Protein AF-0000000075112011 (afdb_homodimer)

Organism: Aphanomyces astaci (NCBI:txid112090)

Nearest PDB structures (foldseek):
  2j3w-assembly1_C  TM=5.549E-01  e=2.374E-08  Mus musculus
  7b70-assembly1_E  TM=5.307E-01  e=2.449E-07  Drosophila melanogaster
  1h3q-assembly1_A  TM=5.388E-01  e=2.016E-07  Mus musculus
  7kmt-assembly1_K  TM=5.344E-01  e=1.827E-06  Saccharomyces cerevisiae
  7b70-assembly1_C  TM=4.441E-01  e=2.683E-02  Drosophila melanogaster

Structure (mmCIF, N/CA/C/O backbone):
data_AF-0000000075112011-model_v1
#
loop_
_entity.id
_entity.type
_entity.pdbx_description
1 polymer 'Trafficking protein particle complex subunit 2'
#
loop_
_atom_site.group_PDB
_atom_site.id
_atom_site.type_symbol
_atom_site.label_atom_id
_atom_site.label_alt_id
_atom_site.label_comp_id
_atom_site.label_asym_id
_atom_site.label_entity_id
_atom_site.label_seq_id
_atom_site.pdbx_PDB_ins_code
_atom_site.Cartn_x
_atom_site.Cartn_y
_atom_site.Cartn_z
_atom_site.occupancy
_atom_site.B_iso_or_equiv
_atom_site.auth_seq_id
_atom_site.auth_comp_id
_atom_site.auth_asym_id
_atom_site.auth_atom_id
_atom_site.pdbx_PDB_model_num
ATOM 1 N N . MET A 1 1 ? 8.609 -8.789 3.379 1 60.91 1 MET A N 1
ATOM 2 C CA . MET A 1 1 ? 7.184 -9.078 3.473 1 60.91 1 MET A CA 1
ATOM 3 C C . MET A 1 1 ? 6.664 -9.688 2.172 1 60.91 1 MET A C 1
ATOM 5 O O . MET A 1 1 ? 7.004 -9.219 1.085 1 60.91 1 MET A O 1
ATOM 9 N N . SER A 1 2 ? 6.27 -11.031 2.291 1 85.06 2 SER A N 1
ATOM 10 C CA . SER A 1 2 ? 5.785 -11.641 1.057 1 85.06 2 SER A CA 1
ATOM 11 C C . SER A 1 2 ? 4.449 -12.344 1.274 1 85.06 2 SER A C 1
ATOM 13 O O . SER A 1 2 ? 4.25 -13.016 2.291 1 85.06 2 SER A O 1
ATOM 15 N N . LEU A 1 3 ? 3.473 -11.977 0.525 1 92.12 3 LEU A N 1
ATOM 16 C CA . LEU A 1 3 ? 2.146 -12.586 0.515 1 92.12 3 LEU A CA 1
ATOM 17 C C . LEU A 1 3 ? 1.905 -13.344 -0.786 1 92.12 3 LEU A C 1
ATOM 19 O O . LEU A 1 3 ? 2.105 -12.797 -1.874 1 92.12 3 LEU A O 1
ATOM 23 N N . PHE A 1 4 ? 1.617 -14.609 -0.538 1 96.31 4 PHE A N 1
ATOM 24 C CA . PHE A 1 4 ? 1.322 -15.461 -1.685 1 96.31 4 PHE A CA 1
ATOM 25 C C . PHE A 1 4 ? -0.16 -15.812 -1.729 1 96.31 4 PHE A C 1
ATOM 27 O O . PHE A 1 4 ? -0.764 -16.109 -0.694 1 96.31 4 PHE A O 1
ATOM 34 N N . MET A 1 5 ? -0.729 -15.758 -3.018 1 96.81 5 MET A N 1
ATOM 35 C CA . MET A 1 5 ? -2.148 -16.078 -3.139 1 96.81 5 MET A CA 1
ATOM 36 C C . MET A 1 5 ? -2.412 -16.906 -4.395 1 96.81 5 MET A C 1
ATOM 38 O O . MET A 1 5 ? -1.785 -16.688 -5.43 1 96.81 5 MET A O 1
ATOM 42 N N . ILE A 1 6 ? -3.295 -17.859 -4.25 1 97.25 6 ILE A N 1
ATOM 43 C CA . ILE A 1 6 ? -3.881 -18.547 -5.391 1 97.25 6 ILE A CA 1
ATOM 44 C C . ILE A 1 6 ? -5.309 -18.062 -5.613 1 97.25 6 ILE A C 1
ATOM 46 O O . ILE A 1 6 ? -6.141 -18.109 -4.699 1 97.25 6 ILE A O 1
ATOM 50 N N . VAL A 1 7 ? -5.531 -17.625 -6.82 1 96.31 7 VAL A N 1
ATOM 51 C CA . VAL A 1 7 ? -6.828 -17.031 -7.105 1 96.31 7 VAL A CA 1
ATOM 52 C C . VAL A 1 7 ? -7.547 -17.828 -8.188 1 96.31 7 VAL A C 1
ATOM 54 O O . VAL A 1 7 ? -6.957 -18.156 -9.219 1 96.31 7 VAL A O 1
ATOM 57 N N . GLY A 1 8 ? -8.766 -18.109 -7.902 1 94.31 8 GLY A N 1
ATOM 58 C CA . GLY A 1 8 ? -9.602 -18.797 -8.867 1 94.31 8 GLY A CA 1
ATOM 59 C C . GLY A 1 8 ? -10.391 -17.859 -9.758 1 94.31 8 GLY A C 1
ATOM 60 O O . GLY A 1 8 ? -9.984 -16.734 -9.992 1 94.31 8 GLY A O 1
ATOM 61 N N . SER A 1 9 ? -11.477 -18.406 -10.406 1 89.44 9 SER A N 1
ATOM 62 C CA . SER A 1 9 ? -12.289 -17.641 -11.336 1 89.44 9 SER A CA 1
ATOM 63 C C . SER A 1 9 ? -13.102 -16.578 -10.609 1 89.44 9 SER A C 1
ATOM 65 O O . SER A 1 9 ? -13.359 -15.5 -11.156 1 89.44 9 SER A O 1
ATOM 67 N N . LYS A 1 10 ? -13.383 -16.781 -9.359 1 85.56 10 LYS A N 1
ATOM 68 C CA . LYS A 1 10 ? -14.312 -15.883 -8.703 1 85.56 10 LYS A CA 1
ATOM 69 C C . LYS A 1 10 ? -13.734 -15.344 -7.398 1 85.56 10 LYS A C 1
ATOM 71 O O . LYS A 1 10 ? -14.047 -14.227 -6.984 1 85.56 10 LYS A O 1
ATOM 76 N N . GLU A 1 11 ? -12.984 -16.156 -6.77 1 89.38 11 GLU A N 1
ATOM 77 C CA . GLU A 1 11 ? -12.523 -15.781 -5.434 1 89.38 11 GLU A CA 1
ATOM 78 C C . GLU A 1 11 ? -11.133 -16.344 -5.152 1 89.38 11 GLU A C 1
ATOM 80 O O . GLU A 1 11 ? -10.672 -17.25 -5.855 1 89.38 11 GLU A O 1
ATOM 85 N N . PRO A 1 12 ? -10.453 -15.742 -4.121 1 93.5 12 PRO A N 1
ATOM 86 C CA . PRO A 1 12 ? -9.195 -16.344 -3.693 1 93.5 12 PRO A CA 1
ATOM 87 C C . PRO A 1 12 ? -9.383 -17.75 -3.131 1 93.5 12 PRO A C 1
ATOM 89 O O . PRO A 1 12 ? -10.328 -18 -2.377 1 93.5 12 PRO A O 1
ATOM 92 N N . LEU A 1 13 ? -8.5 -18.625 -3.426 1 96.31 13 LEU A N 1
ATOM 93 C CA . LEU A 1 13 ? -8.609 -20.031 -3.016 1 96.31 13 LEU A CA 1
ATOM 94 C C . LEU A 1 13 ? -7.656 -20.328 -1.863 1 96.31 13 LEU A C 1
ATOM 96 O O . LEU A 1 13 ? -7.891 -21.266 -1.09 1 96.31 13 LEU A O 1
ATOM 100 N N . TYR A 1 14 ? -6.605 -19.656 -1.851 1 96.56 14 TYR A N 1
ATOM 101 C CA . TYR A 1 14 ? -5.539 -19.922 -0.892 1 96.56 14 TYR A CA 1
ATOM 102 C C . TYR A 1 14 ? -4.688 -18.688 -0.661 1 96.56 14 TYR A C 1
ATOM 104 O O . TYR A 1 14 ? -4.395 -17.938 -1.6 1 96.56 14 TYR A O 1
ATOM 112 N N . SER A 1 15 ? -4.363 -18.391 0.586 1 94.81 15 SER A N 1
ATOM 113 C CA . SER A 1 15 ? -3.475 -17.281 0.943 1 94.81 15 SER A CA 1
ATOM 114 C C . SER A 1 15 ? -2.445 -17.719 1.982 1 94.81 15 SER A C 1
ATOM 116 O O . SER A 1 15 ? -2.768 -18.469 2.904 1 94.81 15 SER A O 1
ATOM 118 N N . LEU A 1 16 ? -1.21 -17.219 1.759 1 93.31 16 LEU A N 1
ATOM 119 C CA . LEU A 1 16 ? -0.12 -17.562 2.668 1 93.31 16 LEU A CA 1
ATOM 120 C C . LEU A 1 16 ? 0.742 -16.344 2.959 1 93.31 16 LEU A C 1
ATOM 122 O O . LEU A 1 16 ? 1.226 -15.68 2.035 1 93.31 16 LEU A O 1
ATOM 126 N N . ASP A 1 17 ? 0.921 -16.031 4.227 1 90 17 ASP A N 1
ATOM 127 C CA . ASP A 1 17 ? 1.907 -15.031 4.641 1 90 17 ASP A CA 1
ATOM 128 C C . ASP A 1 17 ? 3.303 -15.648 4.723 1 90 17 ASP A C 1
ATOM 130 O O . ASP A 1 17 ? 3.584 -16.438 5.621 1 90 17 ASP A O 1
ATOM 134 N N . VAL A 1 18 ? 4.176 -15.344 3.855 1 83.94 18 VAL A N 1
ATOM 135 C CA . VAL A 1 18 ? 5.496 -15.945 3.74 1 83.94 18 VAL A CA 1
ATOM 136 C C . VAL A 1 18 ? 6.406 -15.414 4.848 1 83.94 18 VAL A C 1
ATOM 138 O O . VAL A 1 18 ? 7.117 -16.188 5.496 1 83.94 18 VAL A O 1
ATOM 141 N N . LYS A 1 19 ? 6.465 -14.148 4.992 1 75.75 19 LYS A N 1
ATOM 142 C CA . LYS A 1 19 ? 7.238 -13.555 6.078 1 75.75 19 LYS A CA 1
ATOM 143 C C . LYS A 1 19 ? 6.336 -12.828 7.066 1 75.75 19 LYS A C 1
ATOM 145 O O . LYS A 1 19 ? 5.297 -12.289 6.68 1 75.75 19 LYS A O 1
ATOM 150 N N . PRO A 1 20 ? 6.734 -13.07 8.32 1 66.25 20 PRO A N 1
ATOM 151 C CA . PRO A 1 20 ? 5.902 -12.398 9.32 1 66.25 20 PRO A CA 1
ATOM 152 C C . PRO A 1 20 ? 5.68 -10.922 9.016 1 66.25 20 PRO A C 1
ATOM 154 O O . PRO A 1 20 ? 6.621 -10.219 8.641 1 66.25 20 PRO A O 1
ATOM 157 N N . ARG A 1 21 ? 4.508 -10.664 8.719 1 60.41 21 ARG A N 1
ATOM 158 C CA . ARG A 1 21 ? 4.129 -9.289 8.422 1 60.41 21 ARG A CA 1
ATOM 159 C C . ARG A 1 21 ? 3.656 -8.57 9.688 1 60.41 21 ARG A C 1
ATOM 161 O O . ARG A 1 21 ? 3.203 -9.211 10.633 1 60.41 21 ARG A O 1
ATOM 168 N N . LYS A 1 22 ? 4.141 -7.332 9.625 1 63.5 22 LYS A N 1
ATOM 169 C CA . LYS A 1 22 ? 3.469 -6.547 10.656 1 63.5 22 LYS A CA 1
ATOM 170 C C . LYS A 1 22 ? 1.969 -6.461 10.391 1 63.5 22 LYS A C 1
ATOM 172 O O . LYS A 1 22 ? 1.545 -6.348 9.234 1 63.5 22 LYS A O 1
ATOM 177 N N . GLU A 1 23 ? 1.135 -6.852 11.305 1 63.72 23 GLU A N 1
ATOM 178 C CA . GLU A 1 23 ? -0.321 -6.828 11.195 1 63.72 23 GLU A CA 1
ATOM 179 C C . GLU A 1 23 ? -0.801 -5.566 10.484 1 63.72 23 GLU A C 1
ATOM 181 O O . GLU A 1 23 ? -1.78 -5.605 9.734 1 63.72 23 GLU A O 1
ATOM 186 N N . GLU A 1 24 ? -0.028 -4.551 10.625 1 64.12 24 GLU A N 1
ATOM 187 C CA . GLU A 1 24 ? -0.457 -3.252 10.109 1 64.12 24 GLU A CA 1
ATOM 188 C C . GLU A 1 24 ? -0.37 -3.205 8.586 1 64.12 24 GLU A C 1
ATOM 190 O O . GLU A 1 24 ? -1.139 -2.492 7.938 1 64.12 24 GLU A O 1
ATOM 195 N N . THR A 1 25 ? 0.416 -4.07 8.023 1 72 25 THR A N 1
ATOM 196 C CA . THR A 1 25 ? 0.64 -3.982 6.586 1 72 25 THR A CA 1
ATOM 197 C C . THR A 1 25 ? -0.133 -5.074 5.852 1 72 25 THR A C 1
ATOM 199 O O . THR A 1 25 ? -0.209 -5.066 4.621 1 72 25 THR A O 1
ATOM 202 N N . ALA A 1 26 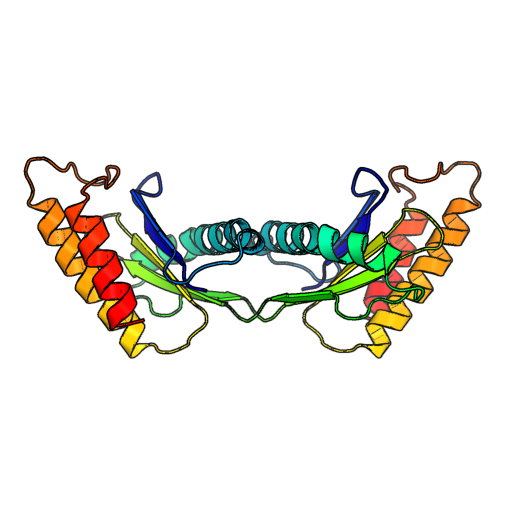? -0.796 -5.887 6.641 1 73.94 26 ALA A N 1
ATOM 203 C CA . ALA A 1 26 ? -1.438 -7.043 6.016 1 73.94 26 ALA A CA 1
ATOM 204 C C . ALA A 1 26 ? -2.533 -6.605 5.047 1 73.94 26 ALA A C 1
ATOM 206 O O . ALA A 1 26 ? -2.656 -7.152 3.951 1 73.94 26 ALA A O 1
ATOM 207 N N . HIS A 1 27 ? -3.254 -5.684 5.523 1 75.19 27 HIS A N 1
ATOM 208 C CA . HIS A 1 27 ? -4.367 -5.219 4.707 1 75.19 27 HIS A CA 1
ATOM 209 C C . HIS A 1 27 ? -3.873 -4.516 3.447 1 75.19 27 HIS A C 1
ATOM 211 O O . HIS A 1 27 ? -4.461 -4.664 2.375 1 75.19 27 HIS A O 1
ATOM 217 N N . VAL A 1 28 ? -2.762 -3.863 3.598 1 77.31 28 VAL A N 1
ATOM 218 C CA . VAL A 1 28 ? -2.182 -3.15 2.463 1 77.31 28 VAL A CA 1
ATOM 219 C C . VAL A 1 28 ? -1.665 -4.152 1.433 1 77.31 28 VAL A C 1
ATOM 221 O O . VAL A 1 28 ? -1.917 -4.004 0.234 1 77.31 28 VAL A O 1
ATOM 224 N N . ASP A 1 29 ? -1.098 -5.148 1.992 1 83.56 29 ASP A N 1
ATOM 225 C CA . ASP A 1 29 ? -0.535 -6.168 1.114 1 83.56 29 ASP A CA 1
ATOM 226 C C . ASP A 1 29 ? -1.628 -6.855 0.3 1 83.56 29 ASP A C 1
ATOM 228 O O . ASP A 1 29 ? -1.478 -7.059 -0.906 1 83.56 29 ASP A O 1
ATOM 232 N N . GLU A 1 30 ? -2.672 -7.16 1.029 1 83 30 GLU A N 1
ATOM 233 C CA . GLU A 1 30 ? -3.801 -7.805 0.363 1 83 30 GLU A CA 1
ATOM 234 C C . GLU A 1 30 ? -4.391 -6.906 -0.719 1 83 30 GLU A C 1
ATOM 236 O O . GLU A 1 30 ? -4.688 -7.367 -1.823 1 83 30 GLU A O 1
ATOM 241 N N . PHE A 1 31 ? -4.457 -5.727 -0.364 1 83.44 31 PHE A N 1
ATOM 242 C CA . PHE A 1 31 ? -4.992 -4.762 -1.315 1 83.44 31 PHE A CA 1
ATOM 243 C C . PHE A 1 31 ? -4.109 -4.672 -2.555 1 83.44 31 PHE A C 1
ATOM 245 O O . PHE A 1 31 ? -4.609 -4.668 -3.682 1 83.44 31 PHE A O 1
ATOM 252 N N . VAL A 1 32 ? -2.893 -4.621 -2.379 1 84.81 32 VAL A N 1
ATOM 253 C CA . VAL A 1 32 ? -1.922 -4.523 -3.463 1 84.81 32 VAL A CA 1
ATOM 254 C C . VAL A 1 32 ? -2.053 -5.73 -4.387 1 84.81 32 VAL A C 1
ATOM 256 O O . VAL A 1 32 ? -2.111 -5.582 -5.609 1 84.81 32 VAL A O 1
ATOM 259 N N . LEU A 1 33 ? -2.189 -6.836 -3.816 1 89.44 33 LEU A N 1
ATOM 260 C CA . LEU A 1 33 ? -2.311 -8.062 -4.602 1 89.44 33 LEU A CA 1
ATOM 261 C C . LEU A 1 33 ? -3.602 -8.062 -5.414 1 89.44 33 LEU A C 1
ATOM 263 O O . LEU A 1 33 ? -3.598 -8.406 -6.598 1 89.44 33 LEU A O 1
ATOM 267 N N . HIS A 1 34 ? -4.621 -7.652 -4.785 1 86.19 34 HIS A N 1
ATOM 268 C CA . HIS A 1 34 ? -5.914 -7.637 -5.457 1 86.19 34 HIS A CA 1
ATOM 269 C C . HIS A 1 34 ? -5.926 -6.637 -6.605 1 86.19 34 HIS A C 1
ATOM 271 O O . HIS A 1 34 ? -6.535 -6.887 -7.648 1 86.19 34 HIS A O 1
ATOM 277 N N . SER A 1 35 ? -5.289 -5.582 -6.398 1 86.06 35 SER A N 1
ATOM 278 C CA . SER A 1 35 ? -5.254 -4.543 -7.422 1 86.06 35 SER A CA 1
ATOM 279 C C . SER A 1 35 ? -4.516 -5.023 -8.672 1 86.06 35 SER A C 1
ATOM 281 O O . SER A 1 35 ? -4.785 -4.551 -9.773 1 86.06 35 SER A O 1
ATOM 283 N N . SER A 1 36 ? -3.592 -5.98 -8.477 1 91.12 36 SER A N 1
ATOM 284 C CA . SER A 1 36 ? -2.787 -6.469 -9.586 1 91.12 36 SER A CA 1
ATOM 285 C C . SER A 1 36 ? -3.48 -7.621 -10.305 1 91.12 36 SER A C 1
ATOM 287 O O . SER A 1 36 ? -3.027 -8.062 -11.367 1 91.12 36 SER A O 1
ATOM 289 N N . LEU A 1 37 ? -4.516 -8.086 -9.758 1 89.06 37 LEU A N 1
ATOM 290 C CA . LEU A 1 37 ? -5.211 -9.242 -10.32 1 89.06 37 LEU A CA 1
ATOM 291 C C . LEU A 1 37 ? -5.734 -8.93 -11.711 1 89.06 37 LEU A C 1
ATOM 293 O O . LEU A 1 37 ? -5.68 -9.781 -12.609 1 89.06 37 LEU A O 1
ATOM 297 N N . ASP A 1 38 ? -6.18 -7.727 -11.82 1 85.81 38 ASP A N 1
ATOM 29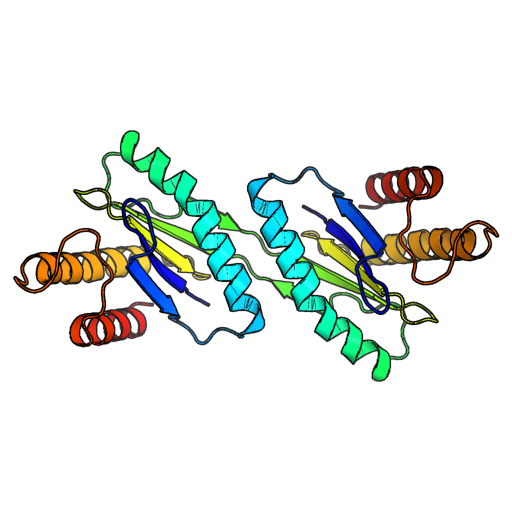8 C CA . ASP A 1 38 ? -6.715 -7.324 -13.117 1 85.81 38 ASP A CA 1
ATOM 299 C C . ASP A 1 38 ? -5.637 -7.371 -14.195 1 85.81 38 ASP A C 1
ATOM 301 O O . ASP A 1 38 ? -5.902 -7.773 -15.328 1 85.81 38 ASP A O 1
ATOM 305 N N . VAL A 1 39 ? -4.5 -6.926 -13.812 1 87.81 39 VAL A N 1
ATOM 306 C CA . VAL A 1 39 ? -3.371 -6.906 -14.734 1 87.81 39 VAL A CA 1
ATOM 307 C C . VAL A 1 39 ? -3.025 -8.336 -15.156 1 87.81 39 VAL A C 1
ATOM 309 O O . VAL A 1 39 ? -2.814 -8.609 -16.344 1 87.81 39 VAL A O 1
ATOM 312 N N . VAL A 1 40 ? -3.053 -9.266 -14.289 1 89.38 40 VAL A N 1
ATOM 313 C CA . VAL A 1 40 ? -2.748 -10.672 -14.555 1 89.38 40 VAL A CA 1
ATOM 314 C C . VAL A 1 40 ? -3.836 -11.281 -15.438 1 89.38 40 VAL A C 1
ATOM 316 O O . VAL A 1 40 ? -3.539 -12.016 -16.375 1 89.38 40 VAL A O 1
ATOM 319 N N . HIS A 1 41 ? -5.059 -10.945 -15.109 1 87.12 41 HIS A N 1
ATOM 320 C CA . HIS A 1 41 ? -6.188 -11.453 -15.883 1 87.12 41 HIS A CA 1
ATOM 321 C C . HIS A 1 41 ? -6.086 -11.039 -17.344 1 87.12 41 HIS A C 1
ATOM 323 O O . HIS A 1 41 ? -6.258 -11.859 -18.25 1 87.12 41 HIS A O 1
ATOM 329 N N . GLU A 1 42 ? -5.77 -9.859 -17.5 1 87.12 42 GLU A N 1
ATOM 330 C CA . GLU A 1 42 ? -5.656 -9.344 -18.859 1 87.12 42 GLU A CA 1
ATOM 331 C C . GLU A 1 42 ? -4.48 -9.984 -19.594 1 87.12 42 GLU A C 1
ATOM 333 O O . GLU A 1 42 ? -4.57 -10.258 -20.797 1 87.12 42 GLU A O 1
ATOM 338 N N . SER A 1 43 ? -3.467 -10.219 -18.953 1 84.25 43 SER A N 1
ATOM 339 C CA . SER A 1 43 ? -2.248 -10.766 -19.547 1 84.25 43 SER A CA 1
ATOM 340 C C . SER A 1 43 ? -2.451 -12.195 -20.016 1 84.25 43 SER A C 1
ATOM 342 O O . SER A 1 43 ? -1.76 -12.664 -20.922 1 84.25 43 SER A O 1
ATOM 344 N N . MET A 1 44 ? -3.357 -12.906 -19.391 1 82.62 44 MET A N 1
ATOM 345 C CA . MET A 1 44 ? -3.625 -14.305 -19.734 1 82.62 44 MET A CA 1
ATOM 346 C C . MET A 1 44 ? -4.051 -14.43 -21.188 1 82.62 44 MET A C 1
ATOM 348 O O . MET A 1 44 ? -3.85 -15.469 -21.812 1 82.62 44 MET A O 1
ATOM 352 N N . TRP A 1 45 ? -4.594 -13.367 -21.656 1 82.25 45 TRP A N 1
ATOM 353 C CA . TRP A 1 45 ? -5.125 -13.438 -23.016 1 82.25 45 TRP A CA 1
ATOM 354 C C . TRP A 1 45 ? -4.098 -12.922 -24.031 1 82.25 45 TRP A C 1
ATOM 356 O O . TRP A 1 45 ? -4.246 -13.141 -25.234 1 82.25 45 TRP A O 1
ATOM 366 N N . THR A 1 46 ? -3.137 -12.266 -23.578 1 84.19 46 THR A N 1
ATOM 367 C CA . THR A 1 46 ? -2.199 -11.641 -24.5 1 84.19 46 THR A CA 1
ATOM 368 C C . THR A 1 46 ? -0.857 -12.367 -24.484 1 84.19 46 THR A C 1
ATOM 370 O O . THR A 1 46 ? -0.064 -12.234 -25.422 1 84.19 46 THR A O 1
ATOM 373 N N . ASN A 1 47 ? -0.564 -13.031 -23.438 1 80.12 47 ASN A N 1
ATOM 374 C CA . ASN A 1 47 ? 0.71 -13.719 -23.25 1 80.12 47 ASN A CA 1
ATOM 375 C C . ASN A 1 47 ? 0.518 -15.227 -23.094 1 80.12 47 ASN A C 1
ATOM 377 O O . ASN A 1 47 ? -0.278 -15.664 -22.266 1 80.12 47 ASN A O 1
ATOM 381 N N . ASN A 1 48 ? 1.227 -16 -23.891 1 83.69 48 ASN A N 1
ATOM 382 C CA . ASN A 1 48 ? 1.077 -17.453 -23.844 1 83.69 48 ASN A CA 1
ATOM 383 C C . ASN A 1 48 ? 1.971 -18.078 -22.781 1 83.69 48 ASN A C 1
ATOM 385 O O . ASN A 1 48 ? 1.874 -19.266 -22.5 1 83.69 48 ASN A O 1
ATOM 389 N N . ASN A 1 49 ? 2.83 -17.219 -22.172 1 89.5 49 ASN A N 1
ATOM 390 C CA . ASN A 1 49 ? 3.701 -17.734 -21.125 1 89.5 49 ASN A CA 1
ATOM 391 C C . ASN A 1 49 ? 2.979 -17.812 -19.781 1 89.5 49 ASN A C 1
ATOM 393 O O . ASN A 1 49 ? 2.275 -16.875 -19.406 1 89.5 49 ASN A O 1
ATOM 397 N N . MET A 1 50 ? 3.139 -18.969 -19.109 1 90.88 50 MET A N 1
ATOM 398 C CA . MET A 1 50 ? 2.527 -19.125 -17.797 1 90.88 50 MET A CA 1
ATOM 399 C C . MET A 1 50 ? 3.195 -18.203 -16.781 1 90.88 50 MET A C 1
ATOM 401 O O . MET A 1 50 ? 2.525 -17.641 -15.906 1 90.88 50 MET A O 1
ATOM 405 N N . TRP A 1 51 ? 4.473 -18.062 -16.922 1 93.19 51 TRP A N 1
ATOM 406 C CA . TRP A 1 51 ? 5.254 -17.203 -16.047 1 93.19 51 TRP A CA 1
ATOM 407 C C . TRP A 1 51 ? 5.152 -15.742 -16.484 1 93.19 51 TRP A C 1
ATOM 409 O O . TRP A 1 51 ? 5.609 -15.375 -17.562 1 93.19 51 TRP A O 1
ATOM 419 N N . MET A 1 52 ? 4.656 -14.844 -15.578 1 93.06 52 MET A N 1
ATOM 420 C CA . MET A 1 52 ? 4.371 -13.469 -15.984 1 93.06 52 MET A CA 1
ATOM 421 C C . MET A 1 52 ? 5.422 -12.516 -15.438 1 93.06 52 MET A C 1
ATOM 423 O O . MET A 1 52 ? 5.355 -11.305 -15.688 1 93.06 52 MET A O 1
ATOM 427 N N . LYS A 1 53 ? 6.422 -13.016 -14.742 1 93.5 53 LYS A N 1
ATOM 428 C CA . LYS A 1 53 ? 7.398 -12.148 -14.086 1 93.5 53 LYS A CA 1
ATOM 429 C C . LYS A 1 53 ? 6.707 -11.109 -13.203 1 93.5 53 LYS A C 1
ATOM 431 O O . LYS A 1 53 ? 5.746 -11.43 -12.508 1 93.5 53 LYS A O 1
ATOM 436 N N . VAL A 1 54 ? 7.289 -9.898 -13.117 1 93.88 54 VAL A N 1
ATOM 437 C CA . VAL A 1 54 ? 6.672 -8.836 -12.336 1 93.88 54 VAL A CA 1
ATOM 438 C C . VAL A 1 54 ? 5.57 -8.164 -13.148 1 93.88 54 VAL A C 1
ATOM 440 O O . VAL A 1 54 ? 5.816 -7.676 -14.258 1 93.88 54 VAL A O 1
ATOM 443 N N . VAL A 1 55 ? 4.395 -8.164 -12.594 1 92.31 55 VAL A N 1
ATOM 444 C CA . VAL A 1 55 ? 3.254 -7.629 -13.328 1 92.31 55 VAL A CA 1
ATOM 445 C C . VAL A 1 55 ? 2.914 -6.23 -12.812 1 92.31 55 VAL A C 1
ATOM 447 O O . VAL A 1 55 ? 2.176 -5.484 -13.461 1 92.31 55 VAL A O 1
ATOM 450 N N . ASP A 1 56 ? 3.342 -5.934 -11.594 1 88.81 56 ASP A N 1
ATOM 451 C CA . ASP A 1 56 ? 3.08 -4.637 -10.977 1 88.81 56 ASP A CA 1
ATOM 452 C C . ASP A 1 56 ? 4.188 -4.258 -9.992 1 88.81 56 ASP A C 1
ATOM 454 O O . ASP A 1 56 ? 4.852 -5.133 -9.438 1 88.81 56 ASP A O 1
ATOM 458 N N . LYS A 1 57 ? 4.359 -2.973 -9.914 1 89.12 57 LYS A N 1
ATOM 459 C CA . LYS A 1 57 ? 5.355 -2.43 -8.992 1 89.12 57 LYS A CA 1
ATOM 460 C C . LYS A 1 57 ? 4.781 -1.276 -8.18 1 89.12 57 LYS A C 1
ATOM 462 O O . LYS A 1 57 ? 4.082 -0.417 -8.719 1 89.12 57 LYS A O 1
ATOM 467 N N . PHE A 1 58 ? 5.078 -1.368 -6.926 1 83.38 58 PHE A N 1
ATOM 468 C CA . PHE A 1 58 ? 4.684 -0.299 -6.016 1 83.38 58 PHE A CA 1
ATOM 469 C C . PHE A 1 58 ? 5.906 0.331 -5.359 1 83.38 58 PHE A C 1
ATOM 471 O O . PHE A 1 58 ? 6.648 -0.343 -4.641 1 83.38 58 PHE A O 1
ATOM 478 N N . ASN A 1 59 ? 6.129 1.571 -5.629 1 82.31 59 ASN A N 1
ATOM 479 C CA . ASN A 1 59 ? 7.332 2.275 -5.191 1 82.31 59 ASN A CA 1
ATOM 480 C C . ASN A 1 59 ? 7.289 2.578 -3.695 1 82.31 59 ASN A C 1
ATOM 482 O O . ASN A 1 59 ? 6.238 2.479 -3.066 1 82.31 59 ASN A O 1
ATOM 486 N N . ASP A 1 60 ? 8.461 2.934 -3.301 1 86.75 60 ASP A N 1
ATOM 487 C CA . ASP A 1 60 ? 8.57 3.371 -1.912 1 86.75 60 ASP A CA 1
ATOM 488 C C . ASP A 1 60 ? 7.672 4.574 -1.643 1 86.75 60 ASP A C 1
ATOM 490 O O . ASP A 1 60 ? 7.562 5.473 -2.479 1 86.75 60 ASP A O 1
ATOM 494 N N . GLN A 1 61 ? 7.004 4.445 -0.578 1 87.25 61 GLN A N 1
ATOM 495 C CA . GLN A 1 61 ? 6.156 5.551 -0.145 1 87.25 61 GLN A CA 1
ATOM 496 C C . GLN A 1 61 ? 6.484 5.969 1.286 1 87.25 61 GLN A C 1
ATOM 498 O O . GLN A 1 61 ? 6.824 5.125 2.121 1 87.25 61 GLN A O 1
ATOM 503 N N . PHE A 1 62 ? 6.414 7.23 1.48 1 92.69 62 PHE A N 1
ATOM 504 C CA . PHE A 1 62 ? 6.668 7.801 2.799 1 92.69 62 PHE A CA 1
ATOM 505 C C . PHE A 1 62 ? 5.418 8.484 3.344 1 92.69 62 PHE A C 1
ATOM 507 O O . PHE A 1 62 ? 4.641 9.062 2.586 1 92.69 62 PHE A O 1
ATOM 514 N N . VAL A 1 63 ? 5.258 8.367 4.668 1 94.25 63 VAL A N 1
ATOM 515 C CA . VAL A 1 63 ? 4.203 9.109 5.34 1 94.25 63 VAL A CA 1
ATOM 516 C C . VAL A 1 63 ? 4.816 10.141 6.289 1 94.25 63 VAL A C 1
ATOM 518 O O . VAL A 1 63 ? 5.59 9.781 7.18 1 94.25 63 VAL A O 1
ATOM 521 N N . SER A 1 64 ? 4.527 11.367 6.062 1 95.5 64 SER A N 1
ATOM 522 C CA . SER A 1 64 ? 4.938 12.445 6.961 1 95.5 64 SER A CA 1
ATOM 523 C C . SER A 1 64 ? 3.75 12.984 7.754 1 95.5 64 SER A C 1
ATOM 525 O O . SER A 1 64 ? 2.611 12.945 7.281 1 95.5 64 SER A O 1
ATOM 527 N N . GLY A 1 65 ? 4.031 13.438 8.977 1 95.38 65 GLY A N 1
ATOM 528 C CA . GLY A 1 65 ? 2.977 13.922 9.852 1 95.38 65 GLY A CA 1
ATOM 529 C C . GLY A 1 65 ? 3.279 15.289 10.445 1 95.38 65 GLY A C 1
ATOM 530 O O . GLY A 1 65 ? 4.445 15.672 10.57 1 95.38 65 GLY A O 1
ATOM 531 N N . PHE A 1 66 ? 2.266 16.047 10.742 1 95.69 66 PHE A N 1
ATOM 532 C CA . PHE A 1 66 ? 2.266 17.344 11.414 1 95.69 66 PHE A CA 1
ATOM 533 C C . PHE A 1 66 ? 1.148 17.422 12.445 1 95.69 66 PHE A C 1
ATOM 535 O O . PHE A 1 66 ? -0.025 17.25 12.117 1 95.69 66 PHE A O 1
ATOM 542 N N . VAL A 1 67 ? 1.569 17.625 13.688 1 93.25 67 VAL A N 1
ATOM 543 C CA . VAL A 1 67 ? 0.59 17.703 14.766 1 93.25 67 VAL A CA 1
ATOM 544 C C . VAL A 1 67 ? 0.346 19.172 15.125 1 93.25 67 VAL A C 1
ATOM 546 O O . VAL A 1 67 ? 1.286 19.969 15.188 1 93.25 67 VAL A O 1
ATOM 549 N N . THR A 1 68 ? -0.846 19.469 15.258 1 90.56 68 THR A N 1
ATOM 550 C CA . THR A 1 68 ? -1.18 20.844 15.609 1 90.56 68 THR A CA 1
ATOM 551 C C . THR A 1 68 ? -1.327 20.984 17.125 1 90.56 68 THR A C 1
ATOM 553 O O . THR A 1 68 ? -1.098 20.031 17.875 1 90.56 68 THR A O 1
ATOM 556 N N . ALA A 1 69 ? -1.594 22.281 17.562 1 82.06 69 ALA A N 1
ATOM 557 C CA . ALA A 1 69 ? -1.748 22.594 18.969 1 82.06 69 ALA A CA 1
ATOM 558 C C . ALA A 1 69 ? -2.977 21.891 19.562 1 82.06 69 ALA A C 1
ATOM 560 O O . ALA A 1 69 ? -3.09 21.734 20.781 1 82.06 69 ALA A O 1
ATOM 561 N N . THR A 1 70 ? -3.867 21.391 18.797 1 80.44 70 THR A N 1
ATOM 562 C CA . THR A 1 70 ? -5.074 20.672 19.203 1 80.44 70 THR A CA 1
ATOM 563 C C . THR A 1 70 ? -4.98 19.203 18.844 1 80.44 70 THR A C 1
ATOM 565 O O . THR A 1 70 ? -3.887 18.625 18.797 1 80.44 70 THR A O 1
ATOM 568 N N . THR A 1 71 ? -6.156 18.484 18.703 1 83.62 71 THR A N 1
ATOM 569 C CA . THR A 1 71 ? -6.199 17.062 18.391 1 83.62 71 THR A CA 1
ATOM 570 C C . THR A 1 71 ? -6.145 16.844 16.875 1 83.62 71 THR A C 1
ATOM 572 O O . THR A 1 71 ? -6.266 15.703 16.406 1 83.62 71 THR A O 1
ATOM 575 N N . ILE A 1 72 ? -5.863 17.922 16.141 1 93.25 72 ILE A N 1
ATOM 576 C CA . ILE A 1 72 ? -5.891 17.844 14.68 1 93.25 72 ILE A CA 1
ATOM 577 C C . ILE A 1 72 ? -4.504 17.469 14.164 1 93.25 72 ILE A C 1
ATOM 579 O O . ILE A 1 72 ? -3.492 17.984 14.641 1 93.25 72 ILE A O 1
ATOM 583 N N . LYS A 1 73 ? -4.477 16.547 13.172 1 95.25 73 LYS A N 1
ATOM 584 C CA . LYS A 1 73 ? -3.227 16.062 12.594 1 95.25 73 LYS A CA 1
ATOM 585 C C . LYS A 1 73 ? -3.244 16.188 11.07 1 95.25 73 LYS A C 1
ATOM 587 O O . LYS A 1 73 ? -4.289 16.016 10.445 1 95.25 73 LYS A O 1
ATOM 592 N N . PHE A 1 74 ? -2.082 16.531 10.516 1 96.5 74 PHE A N 1
ATOM 593 C CA . PHE A 1 74 ? -1.89 16.484 9.07 1 96.5 74 PHE A CA 1
ATOM 594 C C . PHE A 1 74 ? -1.034 15.289 8.664 1 96.5 74 PHE A C 1
ATOM 596 O O . PHE A 1 74 ? -0.03 14.992 9.32 1 96.5 74 PHE A O 1
ATOM 603 N N . LEU A 1 75 ? -1.467 14.578 7.613 1 96.44 75 LEU A N 1
ATOM 604 C CA . LEU A 1 75 ? -0.703 13.461 7.066 1 96.44 75 LEU A CA 1
ATOM 605 C C . LEU A 1 75 ? -0.494 13.633 5.562 1 96.44 75 LEU A C 1
ATOM 607 O O . LEU A 1 75 ? -1.411 14.047 4.848 1 96.44 75 LEU A O 1
ATOM 611 N N . LEU A 1 76 ? 0.702 13.305 5.133 1 95.75 76 LEU A N 1
ATOM 612 C CA . LEU A 1 76 ? 1.016 13.359 3.711 1 95.75 76 LEU A CA 1
ATOM 613 C C . LEU A 1 76 ? 1.709 12.086 3.254 1 95.75 76 LEU A C 1
ATOM 615 O O . LEU A 1 76 ? 2.752 11.711 3.797 1 95.75 76 LEU A O 1
ATOM 619 N N . LEU A 1 77 ? 1.084 11.383 2.365 1 93.62 77 LEU A N 1
ATOM 620 C CA . LEU A 1 77 ? 1.725 10.273 1.667 1 93.62 77 LEU A CA 1
ATOM 621 C C . LEU A 1 77 ? 2.471 10.766 0.432 1 93.62 77 LEU A C 1
ATOM 623 O O . LEU A 1 77 ? 1.887 11.438 -0.426 1 93.62 77 LEU A O 1
ATOM 627 N N . HIS A 1 78 ? 3.73 10.523 0.375 1 92.25 78 HIS A N 1
ATOM 628 C CA . HIS A 1 78 ? 4.531 11.062 -0.718 1 92.25 78 HIS A CA 1
ATOM 629 C C . HIS A 1 78 ? 5.637 10.102 -1.122 1 92.25 78 HIS A C 1
ATOM 631 O O . HIS A 1 78 ? 6.043 9.25 -0.329 1 92.25 78 HIS A O 1
ATOM 637 N N . GLU A 1 79 ? 6.117 10.266 -2.275 1 87.44 79 GLU A N 1
ATOM 638 C CA . GLU A 1 79 ? 7.184 9.422 -2.797 1 87.44 79 GLU A CA 1
ATOM 639 C C . GLU A 1 79 ? 8.539 10.125 -2.713 1 87.44 79 GLU A C 1
ATOM 641 O O . GLU A 1 79 ? 9.578 9.469 -2.578 1 87.44 79 GLU A O 1
ATOM 646 N N . SER A 1 80 ? 8.414 11.43 -2.83 1 85.75 80 SER A N 1
ATOM 647 C CA . SER A 1 80 ? 9.641 12.219 -2.785 1 85.75 80 SER A CA 1
ATOM 648 C C . SER A 1 80 ? 10.141 12.383 -1.354 1 85.75 80 SER A C 1
ATOM 650 O O . SER A 1 80 ? 9.344 12.508 -0.423 1 85.75 80 SER A O 1
ATOM 652 N N . ARG A 1 81 ? 11.477 12.438 -1.193 1 83.44 81 ARG A N 1
ATOM 653 C CA . ARG A 1 81 ? 12.086 12.602 0.124 1 83.44 81 ARG A CA 1
ATOM 654 C C . ARG A 1 81 ? 12.516 14.047 0.352 1 83.44 81 ARG A C 1
ATOM 656 O O . ARG A 1 81 ? 13.453 14.312 1.11 1 83.44 81 ARG A O 1
ATOM 663 N N . ASN A 1 82 ? 11.875 14.938 -0.27 1 92.25 82 ASN A N 1
ATOM 664 C CA . ASN A 1 82 ? 12.211 16.344 -0.064 1 92.25 82 ASN A CA 1
ATOM 665 C C . ASN A 1 82 ? 11.641 16.875 1.249 1 92.25 82 ASN A C 1
ATOM 667 O O . ASN A 1 82 ? 10.609 17.547 1.255 1 92.25 82 ASN A O 1
ATOM 671 N N . GLU A 1 83 ? 12.367 16.734 2.256 1 93.81 83 GLU A N 1
ATOM 672 C CA . GLU A 1 83 ? 11.914 17.016 3.613 1 93.81 83 GLU A CA 1
ATOM 673 C C . GLU A 1 83 ? 11.602 18.5 3.795 1 93.81 83 GLU A C 1
ATOM 675 O O . GLU A 1 83 ? 10.602 18.859 4.422 1 93.81 83 GLU A O 1
ATOM 680 N N . ASP A 1 84 ? 12.422 19.312 3.195 1 95.94 84 ASP A N 1
ATOM 681 C CA . ASP A 1 84 ? 12.242 20.75 3.359 1 95.94 84 ASP A CA 1
ATOM 682 C C . ASP A 1 84 ? 10.938 21.219 2.715 1 95.94 84 ASP A C 1
ATOM 684 O O . ASP A 1 84 ? 10.203 22.016 3.297 1 95.94 84 ASP A O 1
ATOM 688 N N . ALA A 1 85 ? 10.672 20.734 1.562 1 96.19 85 ALA A N 1
ATOM 689 C CA . ALA A 1 85 ? 9.445 21.109 0.852 1 96.19 85 ALA A CA 1
ATOM 690 C C . ALA A 1 85 ? 8.211 20.625 1.606 1 96.19 85 ALA A C 1
ATOM 692 O O . ALA A 1 85 ? 7.227 21.359 1.729 1 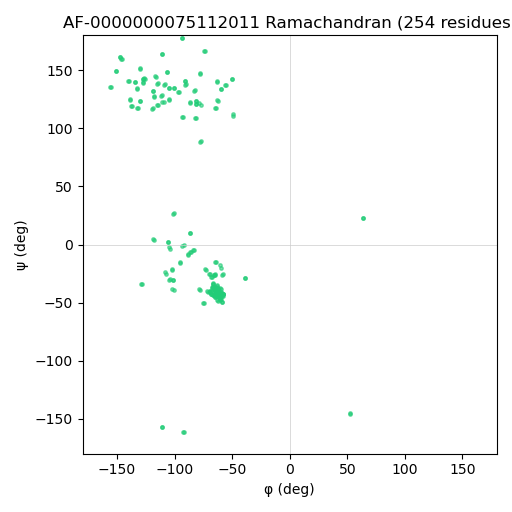96.19 85 ALA A O 1
ATOM 693 N N . ILE A 1 86 ? 8.281 19.469 2.17 1 96.44 86 ILE A N 1
ATOM 694 C CA . ILE A 1 86 ? 7.148 18.875 2.883 1 96.44 86 ILE A CA 1
ATOM 695 C C . ILE A 1 86 ? 6.883 19.672 4.164 1 96.44 86 ILE A C 1
ATOM 697 O O . ILE A 1 86 ? 5.73 19.969 4.484 1 96.44 86 ILE A O 1
ATOM 701 N N . LYS A 1 87 ? 7.941 20.016 4.766 1 96.5 87 LYS A N 1
ATOM 702 C CA . LYS A 1 87 ? 7.809 20.812 5.973 1 96.5 87 LYS A CA 1
ATOM 703 C C . LYS A 1 87 ? 7.16 22.172 5.664 1 96.5 87 LYS A C 1
ATOM 705 O O . LYS A 1 87 ? 6.242 22.594 6.367 1 96.5 87 LYS A O 1
ATOM 710 N N . LEU A 1 88 ? 7.684 22.766 4.66 1 97.31 88 LEU A N 1
ATOM 711 C CA . LEU A 1 88 ? 7.133 24.062 4.25 1 97.31 88 LEU A CA 1
ATOM 712 C C . LEU A 1 88 ? 5.652 23.938 3.912 1 97.31 88 LEU A C 1
ATOM 714 O O . LEU A 1 88 ? 4.848 24.781 4.309 1 97.31 88 LEU A O 1
ATOM 718 N N . PHE A 1 89 ? 5.301 22.875 3.203 1 97.38 89 PHE A N 1
ATOM 719 C CA . PHE A 1 89 ? 3.906 22.641 2.846 1 97.38 89 PHE A CA 1
ATOM 720 C C . PHE A 1 89 ? 3.035 22.547 4.094 1 97.38 89 PHE A C 1
ATOM 722 O O . PHE A 1 89 ? 1.994 23.203 4.176 1 97.38 89 PHE A O 1
ATOM 729 N N . PHE A 1 90 ? 3.42 21.766 5.055 1 97.56 90 PHE A N 1
ATOM 730 C CA . PHE A 1 90 ? 2.658 21.594 6.285 1 97.56 90 PHE A CA 1
ATOM 731 C C . PHE A 1 90 ? 2.49 22.922 7.016 1 97.56 90 PHE A C 1
ATOM 733 O O . PHE A 1 90 ? 1.411 23.219 7.527 1 97.56 90 PHE A O 1
ATOM 740 N N . GLN A 1 91 ? 3.525 23.688 7.039 1 97.38 91 GLN A N 1
ATOM 741 C CA . GLN A 1 91 ? 3.48 24.969 7.727 1 97.38 91 GLN A CA 1
ATOM 742 C C . GLN A 1 91 ? 2.492 25.922 7.055 1 97.38 91 GLN A C 1
ATOM 744 O O . GLN A 1 91 ? 1.698 26.578 7.73 1 97.38 91 GLN A O 1
ATOM 749 N N . GLU A 1 92 ? 2.586 25.953 5.77 1 97.88 92 GLU A N 1
ATOM 750 C CA . GLU A 1 92 ? 1.684 26.828 5.023 1 97.88 92 GLU A CA 1
ATOM 751 C C . GLU A 1 92 ? 0.233 26.375 5.176 1 97.88 92 GLU A C 1
ATOM 753 O O . GLU A 1 92 ? -0.667 27.203 5.324 1 97.88 92 GLU A O 1
ATOM 758 N N . VAL A 1 93 ? 0.002 25.094 5.152 1 97.69 93 VA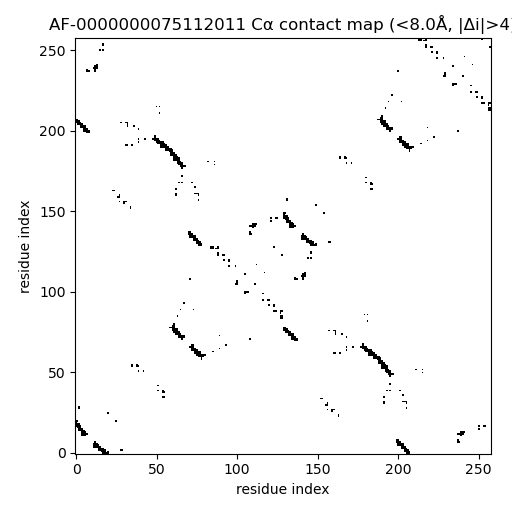L A N 1
ATOM 759 C CA . VAL A 1 93 ? -1.35 24.562 5.328 1 97.69 93 VAL A CA 1
ATOM 760 C C . VAL A 1 93 ? -1.836 24.859 6.746 1 97.69 93 VAL A C 1
ATOM 762 O O . VAL A 1 93 ? -3.01 25.172 6.953 1 97.69 93 VAL A O 1
ATOM 765 N N . TYR A 1 94 ? -0.959 24.75 7.645 1 96.88 94 TYR A N 1
ATOM 766 C CA . TYR A 1 94 ? -1.316 25.062 9.023 1 96.88 94 TYR A CA 1
ATOM 767 C C . TYR A 1 94 ? -1.782 26.516 9.156 1 96.88 94 TYR A C 1
ATOM 769 O O . TYR A 1 94 ? -2.768 26.797 9.844 1 96.88 94 TYR A O 1
ATOM 777 N N . ASP A 1 95 ? -1.054 27.359 8.492 1 97.25 95 ASP A N 1
ATOM 778 C CA . ASP A 1 95 ? -1.461 28.766 8.484 1 97.25 95 ASP A CA 1
ATOM 779 C C . ASP A 1 95 ? -2.871 28.922 7.926 1 97.25 95 ASP A C 1
ATOM 781 O O . ASP A 1 95 ? -3.68 29.688 8.469 1 97.25 95 ASP A O 1
ATOM 785 N N . LEU A 1 96 ? -3.131 28.219 6.891 1 97.25 96 LEU A N 1
ATOM 786 C CA . LEU A 1 96 ? -4.461 28.25 6.289 1 97.25 96 LEU A CA 1
ATOM 787 C C . LEU A 1 96 ? -5.508 27.703 7.25 1 97.25 96 LEU A C 1
ATOM 789 O O . LEU A 1 96 ? -6.609 28.234 7.348 1 97.25 96 LEU A O 1
ATOM 793 N N . TYR A 1 97 ? -5.168 26.641 7.902 1 96.62 97 TYR A N 1
ATOM 794 C CA . TYR A 1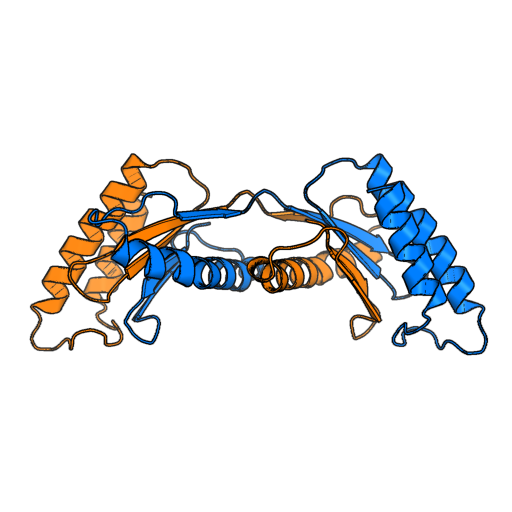 97 ? -6.086 25.984 8.828 1 96.62 97 TYR A CA 1
ATOM 795 C C . TYR A 1 97 ? -6.418 26.891 10.008 1 96.62 97 TYR A C 1
ATOM 797 O O . TYR A 1 97 ? -7.57 26.953 10.438 1 96.62 97 TYR A O 1
ATOM 805 N N . VAL A 1 98 ? -5.445 27.578 10.492 1 95.19 98 VAL A N 1
ATOM 806 C CA . VAL A 1 98 ? -5.648 28.5 11.594 1 95.19 98 VAL A CA 1
ATOM 807 C C . VAL A 1 98 ? -6.602 29.609 11.164 1 95.19 98 VAL A C 1
ATOM 809 O O . VAL A 1 98 ? -7.488 30.016 11.922 1 95.19 98 VAL A O 1
ATOM 812 N N . LYS A 1 99 ? -6.375 30.094 9.961 1 95.94 99 LYS A N 1
ATOM 813 C CA . LYS A 1 99 ? -7.273 31.109 9.43 1 95.94 99 LYS A CA 1
ATOM 814 C C . LYS A 1 99 ? -8.703 30.578 9.32 1 95.94 99 LYS A C 1
ATOM 816 O O . LYS A 1 99 ? -9.664 31.312 9.594 1 95.94 99 LYS A O 1
ATOM 821 N N . LEU A 1 100 ? -8.828 29.344 8.953 1 95.5 100 LEU A N 1
ATOM 822 C CA . LEU A 1 100 ? -10.133 28.703 8.859 1 95.5 100 LEU A CA 1
ATOM 823 C C . LEU A 1 100 ? -10.797 28.625 10.234 1 95.5 100 LEU A C 1
ATOM 825 O O . LEU A 1 100 ? -12.008 28.812 10.352 1 95.5 100 LEU A O 1
ATOM 829 N N . LEU A 1 101 ? -10.023 28.391 11.25 1 92.81 101 LEU A N 1
ATOM 830 C CA . LEU A 1 101 ? -10.516 28.266 12.617 1 92.81 101 LEU A CA 1
ATOM 831 C C . LEU A 1 101 ? -11.094 29.594 13.102 1 92.81 101 LEU A C 1
ATOM 833 O O . LEU A 1 101 ? -11.945 29.609 13.992 1 92.81 101 LEU A O 1
ATOM 837 N N . LEU A 1 102 ? -10.602 30.656 12.516 1 92.44 102 LEU A N 1
ATOM 838 C CA . LEU A 1 102 ? -11.062 31.984 12.898 1 92.44 102 LEU A CA 1
ATOM 839 C C . LEU A 1 102 ? -12.359 32.344 12.18 1 92.44 102 LEU A C 1
ATOM 841 O O . LEU A 1 102 ? -12.945 33.375 12.43 1 92.44 102 LEU A O 1
ATOM 845 N N . ASN A 1 103 ? -12.805 31.5 11.289 1 92.38 103 ASN A N 1
ATOM 846 C CA . ASN A 1 103 ? -14.07 31.703 10.594 1 92.38 103 ASN A CA 1
ATOM 847 C C . ASN A 1 103 ? -15.258 31.312 11.469 1 92.38 103 ASN A C 1
ATOM 849 O O . ASN A 1 103 ? -15.352 30.172 11.93 1 92.38 103 ASN A O 1
ATOM 853 N N . PRO A 1 104 ? -16.125 32.25 11.695 1 92.06 104 PRO A N 1
ATOM 854 C CA . PRO A 1 104 ? -17.266 31.969 12.555 1 92.06 104 PRO A CA 1
ATOM 855 C C . PRO A 1 104 ? -18.156 30.844 12.008 1 92.06 104 PRO A C 1
ATOM 857 O O . PRO A 1 104 ? -18.922 30.25 12.75 1 92.06 104 PRO A O 1
ATOM 860 N N . PHE A 1 105 ? -18.031 30.531 10.734 1 91.94 105 PHE A N 1
ATOM 861 C CA . PHE A 1 105 ? -18.875 29.531 10.102 1 91.94 105 PHE A CA 1
ATOM 862 C C . PHE A 1 105 ? -18.203 28.156 10.141 1 91.94 105 PHE A C 1
ATOM 864 O O . PHE A 1 105 ? -18.75 27.188 9.609 1 91.94 105 PHE A O 1
ATOM 871 N N . TYR A 1 106 ? -17.047 28.016 10.648 1 94.62 106 TYR A N 1
ATOM 872 C CA . TYR A 1 106 ? -16.375 26.719 10.766 1 94.62 106 TYR A CA 1
ATOM 873 C C . TYR A 1 106 ? -16.266 26.297 12.227 1 94.62 106 TYR A C 1
ATOM 875 O O . TYR A 1 106 ? -15.828 27.078 13.078 1 94.62 106 TYR A O 1
ATOM 883 N N . ALA A 1 107 ? -16.703 25.062 12.547 1 92.94 107 ALA A N 1
ATOM 884 C CA . ALA A 1 107 ? -16.578 24.469 13.875 1 92.94 107 ALA A CA 1
ATOM 885 C C . ALA A 1 107 ? -15.344 23.562 13.953 1 92.94 107 ALA A C 1
ATOM 887 O O . ALA A 1 107 ? -15.133 22.703 13.094 1 92.94 107 ALA A O 1
ATOM 888 N N . HIS A 1 108 ? -14.602 23.781 14.969 1 91.31 108 HIS A N 1
ATOM 889 C CA . HIS A 1 108 ? -13.406 22.969 15.18 1 91.31 108 HIS A CA 1
ATOM 890 C C . HIS A 1 108 ? -13.727 21.484 15.086 1 91.31 108 HIS A C 1
ATOM 892 O O . HIS A 1 108 ? -14.773 21.047 15.57 1 91.31 108 HIS A O 1
ATOM 898 N N . ASP A 1 109 ? -12.75 20.703 14.469 1 93.44 109 ASP A N 1
ATOM 899 C CA . ASP A 1 109 ? -12.836 19.25 14.414 1 93.44 109 ASP A CA 1
ATOM 900 C C . ASP A 1 109 ? -14.047 18.797 13.602 1 93.44 109 ASP A C 1
ATOM 902 O O . ASP A 1 109 ? -14.648 17.766 13.898 1 93.44 109 ASP A O 1
ATOM 906 N N . SER A 1 110 ? -14.516 19.688 12.734 1 94.25 110 SER A N 1
ATOM 907 C CA . SER A 1 110 ? -15.594 19.344 11.82 1 94.25 110 SER A CA 1
ATOM 908 C C . SER A 1 110 ? -15.102 19.266 10.383 1 94.25 110 SER A C 1
ATOM 910 O O . SER A 1 110 ? -13.992 19.719 10.078 1 94.25 110 SER A O 1
ATOM 912 N N . LEU A 1 111 ? -15.914 18.641 9.531 1 95.88 111 LEU A N 1
ATOM 913 C CA . LEU A 1 111 ? -15.531 18.484 8.133 1 95.88 111 LEU A CA 1
ATOM 914 C C . LEU A 1 111 ? -15.227 19.844 7.504 1 95.88 111 LEU A C 1
ATOM 916 O O . LEU A 1 111 ? -15.93 20.828 7.766 1 95.88 111 LEU A O 1
ATOM 920 N N . ILE A 1 112 ? -14.164 19.812 6.758 1 96.62 112 ILE A N 1
ATOM 921 C CA . ILE A 1 112 ? -13.773 21.031 6.062 1 96.62 112 ILE A CA 1
ATOM 922 C C . ILE A 1 112 ? -14.375 21.047 4.66 1 96.62 112 ILE A C 1
ATOM 924 O O . ILE A 1 112 ? -13.93 20.312 3.777 1 96.62 112 ILE A O 1
ATOM 928 N N . THR A 1 113 ? -15.336 21.922 4.438 1 94.06 113 THR A N 1
ATOM 929 C CA . THR A 1 113 ? -16.047 21.969 3.166 1 94.06 113 THR A CA 1
ATOM 930 C C . THR A 1 113 ? -15.844 23.328 2.479 1 94.06 113 THR A C 1
ATOM 932 O O . THR A 1 113 ? -16.422 23.578 1.416 1 94.06 113 THR A O 1
ATOM 935 N N . SER A 1 114 ? -15.062 24.156 3.002 1 94.38 114 SER A N 1
ATOM 936 C CA . SER A 1 114 ? -14.789 25.484 2.449 1 94.38 114 SER A CA 1
ATOM 937 C C . SER A 1 114 ? -14.094 25.375 1.096 1 94.38 114 SER A C 1
ATOM 939 O O . SER A 1 114 ? -12.969 24.891 1.002 1 94.38 114 SER A O 1
ATOM 941 N N . PRO A 1 115 ? -14.758 25.891 0.028 1 95.31 115 PRO A N 1
ATOM 942 C CA . PRO A 1 115 ? -14.125 25.859 -1.291 1 95.31 115 PRO A CA 1
ATOM 943 C C . PRO A 1 115 ? -12.844 26.688 -1.354 1 95.31 115 PRO A C 1
ATOM 945 O O . PRO A 1 115 ? -11.898 26.328 -2.064 1 95.31 115 PRO A O 1
ATOM 948 N N . ASP A 1 116 ? -12.883 27.781 -0.624 1 95.81 116 ASP A N 1
ATOM 949 C CA . ASP A 1 116 ? -11.695 28.625 -0.591 1 95.81 116 ASP A CA 1
ATOM 950 C C . ASP A 1 116 ? -10.5 27.891 0.01 1 95.81 116 ASP A C 1
ATOM 952 O O . ASP A 1 116 ? -9.383 27.984 -0.505 1 95.81 116 ASP A O 1
ATOM 956 N N . PHE A 1 117 ? -10.781 27.188 1.069 1 97.38 117 PHE A N 1
ATOM 957 C CA . PHE A 1 117 ? -9.727 26.391 1.707 1 97.38 117 PHE A CA 1
ATOM 958 C C . PHE A 1 117 ? -9.164 25.359 0.741 1 97.38 117 PHE A C 1
ATOM 960 O O . PHE A 1 117 ? -7.941 25.25 0.592 1 97.38 117 PHE A O 1
ATOM 967 N N . ASP A 1 118 ? -10 24.672 0.08 1 96.75 118 ASP A N 1
ATOM 968 C CA . ASP A 1 118 ? -9.602 23.641 -0.873 1 96.75 118 ASP A CA 1
ATOM 969 C C . ASP A 1 118 ? -8.75 24.234 -1.994 1 96.75 118 ASP A C 1
ATOM 971 O O . ASP A 1 118 ? -7.703 23.672 -2.342 1 96.75 118 ASP A O 1
ATOM 975 N N . LEU A 1 119 ? -9.242 25.328 -2.51 1 97.12 119 LEU A N 1
ATOM 976 C CA . LEU A 1 119 ? -8.531 25.984 -3.6 1 97.12 119 LEU A CA 1
ATOM 977 C C . LEU A 1 119 ? -7.121 26.375 -3.172 1 97.12 119 LEU A C 1
ATOM 979 O O . LEU A 1 119 ? -6.16 26.156 -3.912 1 97.12 119 LEU A O 1
ATOM 983 N N . ARG A 1 120 ? -6.957 26.891 -2.02 1 97.56 120 ARG A N 1
ATOM 984 C CA . ARG A 1 120 ? -5.668 27.375 -1.529 1 97.56 120 ARG A CA 1
ATOM 985 C C . ARG A 1 120 ? -4.734 26.219 -1.218 1 97.56 120 ARG A C 1
ATOM 987 O O . ARG A 1 120 ? -3.535 26.281 -1.5 1 97.56 120 ARG A O 1
ATOM 994 N N . VAL A 1 121 ? -5.285 25.156 -0.638 1 97.38 121 VAL A N 1
ATOM 995 C CA . VAL A 1 121 ? -4.457 23.984 -0.335 1 97.38 121 VAL A CA 1
ATOM 996 C C . VAL A 1 121 ? -3.961 23.359 -1.633 1 97.38 121 VAL A C 1
ATOM 998 O O . VAL A 1 121 ? -2.797 22.969 -1.73 1 97.38 121 VAL A O 1
ATOM 1001 N N . ARG A 1 122 ? -4.766 23.297 -2.627 1 96.12 122 ARG A N 1
ATOM 1002 C CA . ARG A 1 122 ? -4.387 22.766 -3.93 1 96.12 122 ARG A CA 1
ATOM 1003 C C . ARG A 1 122 ? -3.275 23.594 -4.562 1 96.12 122 ARG A C 1
ATOM 1005 O O . ARG A 1 122 ? -2.334 23.047 -5.141 1 96.12 122 ARG A O 1
ATOM 1012 N N . ALA A 1 123 ? -3.447 24.875 -4.469 1 96.62 123 ALA A N 1
ATOM 1013 C CA . ALA A 1 123 ? -2.439 25.781 -5.012 1 96.62 123 ALA A CA 1
ATOM 1014 C C . ALA A 1 123 ? -1.099 25.594 -4.305 1 96.62 123 ALA A C 1
ATOM 1016 O O . ALA A 1 123 ? -0.045 25.609 -4.945 1 96.62 123 ALA A O 1
ATOM 1017 N N . LEU A 1 124 ? -1.155 25.438 -2.984 1 97 124 LEU A N 1
ATOM 1018 C CA . LEU A 1 124 ? 0.056 25.203 -2.203 1 97 124 LEU A CA 1
ATOM 1019 C C . LEU A 1 124 ? 0.723 23.891 -2.607 1 97 124 LEU A C 1
ATOM 1021 O O . LEU A 1 124 ? 1.944 23.844 -2.77 1 97 124 LEU A O 1
ATOM 1025 N N . ALA A 1 125 ? -0.082 22.844 -2.783 1 95.25 125 ALA A N 1
ATOM 1026 C CA . ALA A 1 125 ? 0.442 21.547 -3.17 1 95.25 125 ALA A CA 1
ATOM 1027 C C . ALA A 1 125 ? 1.15 21.609 -4.52 1 95.25 125 ALA A C 1
ATOM 1029 O O . ALA A 1 125 ? 2.248 21.078 -4.68 1 95.25 125 ALA A O 1
ATOM 1030 N N . LYS A 1 126 ? 0.56 22.297 -5.445 1 93.31 126 LYS A N 1
ATOM 1031 C CA . LYS A 1 126 ? 1.112 22.422 -6.789 1 93.31 126 LYS A CA 1
ATOM 1032 C C . LYS A 1 126 ? 2.418 23.219 -6.77 1 93.31 126 LYS A C 1
ATOM 1034 O O . LYS A 1 126 ? 3.363 22.891 -7.484 1 93.31 126 LYS A O 1
ATOM 1039 N N . ARG A 1 127 ? 2.457 24.156 -5.898 1 95.12 127 ARG A N 1
ATOM 1040 C CA . ARG A 1 127 ? 3.602 25.062 -5.836 1 95.12 127 ARG A CA 1
ATOM 1041 C C . ARG A 1 127 ? 4.781 24.406 -5.125 1 95.12 127 ARG A C 1
ATOM 1043 O O . ARG A 1 127 ? 5.93 24.578 -5.531 1 95.12 127 ARG A O 1
ATOM 1050 N N . ILE A 1 128 ? 4.551 23.672 -4.121 1 94.38 128 ILE A N 1
ATOM 1051 C CA . ILE A 1 128 ? 5.594 23.234 -3.199 1 94.38 128 ILE A CA 1
ATOM 1052 C C . ILE A 1 128 ? 5.973 21.797 -3.496 1 94.38 128 ILE A C 1
ATOM 1054 O O . ILE A 1 128 ? 7.152 21.438 -3.449 1 94.38 128 ILE A O 1
ATOM 1058 N N . LEU A 1 129 ? 4.891 21.031 -3.838 1 90.31 129 LEU A N 1
ATOM 1059 C CA . LEU A 1 129 ? 5.129 19.594 -3.928 1 90.31 129 LEU A CA 1
ATOM 1060 C C . LEU A 1 129 ? 5.297 19.156 -5.379 1 90.31 129 LEU A C 1
ATOM 1062 O O . LEU A 1 129 ? 6.117 18.297 -5.684 1 90.31 129 LEU A O 1
ATOM 1066 N N . MET B 1 1 ? 2.951 10.258 -6.562 1 60.97 1 MET B N 1
ATOM 1067 C CA . MET B 1 1 ? 1.641 10.055 -5.957 1 60.97 1 MET B CA 1
ATOM 1068 C C . MET B 1 1 ? 1.624 10.555 -4.516 1 60.97 1 MET B C 1
ATOM 1070 O O . MET B 1 1 ? 2.559 10.297 -3.754 1 60.97 1 MET B O 1
ATOM 1074 N N . SER B 1 2 ? 0.838 11.703 -4.332 1 85 2 SER B N 1
ATOM 1075 C CA . SER B 1 2 ? 0.824 12.219 -2.969 1 85 2 SER B CA 1
ATOM 1076 C C . SER B 1 2 ? -0.601 12.461 -2.484 1 85 2 SER B C 1
ATOM 1078 O O . SER B 1 2 ? -1.443 12.953 -3.24 1 85 2 SER B O 1
ATOM 1080 N N . LEU B 1 3 ? -0.954 11.859 -1.402 1 92.19 3 LEU B N 1
ATOM 1081 C CA . LEU B 1 3 ? -2.234 12.039 -0.728 1 92.19 3 LEU B CA 1
ATOM 1082 C C . LEU B 1 3 ? -2.059 12.797 0.584 1 92.19 3 LEU B C 1
ATOM 1084 O O . LEU B 1 3 ? -1.22 12.43 1.41 1 92.19 3 LEU B O 1
ATOM 1088 N N . PHE B 1 4 ? -2.797 13.891 0.598 1 96.38 4 PHE B N 1
ATOM 1089 C CA . PHE B 1 4 ? -2.764 14.703 1.807 1 96.38 4 PHE B CA 1
ATOM 1090 C C . PHE B 1 4 ? -4.082 14.602 2.566 1 96.38 4 PHE B C 1
ATOM 1092 O O . PHE B 1 4 ? -5.156 14.609 1.963 1 96.38 4 PHE B O 1
ATOM 1099 N N . MET B 1 5 ? -3.936 14.477 3.967 1 96.75 5 MET B N 1
ATOM 1100 C CA . MET B 1 5 ? -5.152 14.367 4.766 1 96.75 5 MET B CA 1
ATOM 1101 C C . MET B 1 5 ? -5.039 15.18 6.051 1 96.75 5 MET B C 1
ATOM 1103 O O . MET B 1 5 ? -3.963 15.242 6.652 1 96.75 5 MET B O 1
ATOM 1107 N N . ILE B 1 6 ? -6.129 15.805 6.402 1 97.25 6 ILE B N 1
ATOM 1108 C CA . ILE B 1 6 ? -6.293 16.391 7.73 1 97.25 6 ILE B CA 1
ATOM 1109 C C . ILE B 1 6 ? -7.223 15.508 8.562 1 97.25 6 ILE B C 1
ATOM 1111 O O . ILE B 1 6 ? -8.352 15.227 8.156 1 97.25 6 ILE B O 1
ATOM 1115 N N . VAL B 1 7 ? -6.699 15.117 9.703 1 96.38 7 VAL B N 1
ATOM 1116 C CA . VAL B 1 7 ? -7.465 14.18 10.523 1 96.38 7 VAL B CA 1
ATOM 1117 C C . VAL B 1 7 ? -7.793 14.82 11.875 1 96.38 7 VAL B C 1
ATOM 1119 O O . VAL B 1 7 ? -6.918 15.398 12.523 1 96.38 7 VAL B O 1
ATOM 1122 N N . GLY B 1 8 ? -9.016 14.695 12.219 1 94.19 8 GLY B N 1
ATOM 1123 C CA . GLY B 1 8 ? -9.461 15.188 13.516 1 94.19 8 GLY B CA 1
ATOM 1124 C C . GLY B 1 8 ? -9.414 14.125 14.602 1 94.19 8 GLY B C 1
ATOM 1125 O O . GLY B 1 8 ? -8.617 13.195 14.539 1 94.19 8 GLY B O 1
ATOM 1126 N N . SER B 1 9 ? -10.164 14.367 15.711 1 89.25 9 SER B N 1
ATOM 1127 C CA . SER B 1 9 ? -10.172 13.461 16.859 1 89.25 9 SER B CA 1
ATOM 1128 C C . SER B 1 9 ? -10.867 12.148 16.516 1 89.25 9 SER B C 1
ATOM 1130 O O . SER B 1 9 ? -10.492 11.094 17.031 1 89.25 9 SER B O 1
ATOM 1132 N N . LYS B 1 10 ? -11.734 12.172 15.57 1 85.19 10 LYS B N 1
ATOM 1133 C CA . LYS B 1 10 ? -12.547 10.977 15.359 1 85.19 10 LYS B CA 1
ATOM 1134 C C . LYS B 1 10 ? -12.508 10.523 13.906 1 85.19 10 LYS B C 1
ATOM 1136 O O . LYS B 1 10 ? -12.625 9.336 13.609 1 85.19 10 LYS B O 1
ATOM 1141 N N . GLU B 1 11 ? -12.43 11.484 13.07 1 88.81 11 GLU B N 1
ATOM 1142 C CA . GLU B 1 11 ? -12.555 11.156 11.648 1 88.81 11 GLU B CA 1
ATOM 1143 C C . GLU B 1 11 ? -11.711 12.086 10.789 1 88.81 11 GLU B C 1
ATOM 1145 O O . GLU B 1 11 ? -11.266 13.141 11.25 1 88.81 11 GLU B O 1
ATOM 1150 N N . PRO B 1 12 ? -11.453 11.617 9.523 1 93.5 12 PRO B N 1
ATOM 1151 C CA . PRO B 1 12 ? -10.797 12.539 8.594 1 93.5 12 PRO B CA 1
ATOM 1152 C C . PRO B 1 12 ? -11.641 13.773 8.281 1 93.5 12 PRO B C 1
ATOM 1154 O O . PRO B 1 12 ? -12.859 13.656 8.078 1 93.5 12 PRO B O 1
ATOM 1157 N N . LEU B 1 13 ? -11.039 14.898 8.195 1 96.25 13 LEU B N 1
ATOM 1158 C CA . LEU B 1 13 ? -11.758 16.156 7.984 1 96.25 13 LEU B CA 1
ATOM 1159 C C . LEU B 1 13 ? -11.602 16.625 6.547 1 96.25 13 LEU B C 1
ATOM 1161 O O . LEU B 1 13 ? -12.445 17.375 6.043 1 96.25 13 LEU B O 1
ATOM 1165 N N . TYR B 1 14 ? -10.539 16.297 5.996 1 96.56 14 TYR B N 1
ATOM 1166 C CA . TYR B 1 14 ? -10.188 16.797 4.668 1 96.56 14 TYR B CA 1
ATOM 1167 C C . TYR B 1 14 ? -9.211 15.859 3.973 1 96.56 14 TYR B C 1
ATOM 1169 O O . TYR B 1 14 ? -8.297 15.328 4.605 1 96.56 14 TYR B O 1
ATOM 1177 N N . SER B 1 15 ? -9.43 15.57 2.697 1 94.75 15 SER B N 1
ATOM 1178 C CA . SER B 1 15 ? -8.523 14.766 1.885 1 94.75 15 SER B CA 1
ATOM 1179 C C . SER B 1 15 ? -8.289 15.406 0.521 1 94.75 15 SER B C 1
ATOM 1181 O O . SER B 1 15 ? -9.219 15.953 -0.081 1 94.75 15 SER B O 1
ATOM 1183 N N . LEU B 1 16 ? -7.016 15.328 0.097 1 93.31 16 LEU B N 1
ATOM 1184 C CA . LEU B 1 16 ? -6.641 15.906 -1.189 1 93.31 16 LEU B CA 1
ATOM 1185 C C . LEU B 1 16 ? -5.688 14.984 -1.941 1 93.31 16 LEU B C 1
ATOM 1187 O O . LEU B 1 16 ? -4.652 14.578 -1.406 1 93.31 16 LEU B O 1
ATOM 1191 N N . ASP B 1 17 ? -6.043 14.617 -3.168 1 89.81 17 ASP B N 1
ATOM 1192 C CA . ASP B 1 17 ? -5.117 13.938 -4.066 1 89.81 17 ASP B CA 1
ATOM 1193 C C . ASP B 1 17 ? -4.184 14.938 -4.746 1 89.81 17 ASP B C 1
ATOM 1195 O O . ASP B 1 17 ? -4.613 15.711 -5.605 1 89.81 17 ASP B O 1
ATOM 1199 N N . VAL B 1 18 ? -2.965 14.984 -4.422 1 83.88 18 VAL B N 1
ATOM 1200 C CA . VAL B 1 18 ? -1.999 15.969 -4.895 1 83.88 18 VAL B CA 1
ATOM 1201 C C . VAL B 1 18 ? -1.596 15.648 -6.332 1 83.88 18 VAL B C 1
ATOM 1203 O O . VAL B 1 18 ? -1.524 16.547 -7.176 1 83.88 18 VAL B O 1
ATOM 1206 N N . LYS B 1 19 ? -1.231 14.453 -6.566 1 75.44 19 LYS B N 1
ATOM 1207 C CA . LYS B 1 19 ? -0.908 14.039 -7.93 1 75.44 19 LYS B CA 1
ATOM 1208 C C . LYS B 1 19 ? -1.893 12.984 -8.43 1 75.44 19 LYS B C 1
ATOM 1210 O O . LYS B 1 19 ? -2.418 12.195 -7.645 1 75.44 19 LYS B O 1
ATOM 1215 N N . PRO B 1 20 ? -2.229 13.242 -9.711 1 65.81 20 PRO B N 1
ATOM 1216 C CA . PRO B 1 20 ? -3.174 12.266 -10.258 1 65.81 20 PRO B CA 1
ATOM 1217 C C . PRO B 1 20 ? -2.752 10.82 -10.008 1 65.81 20 PRO B C 1
ATOM 1219 O O . PRO B 1 20 ? -1.584 10.469 -10.195 1 65.81 20 PRO B O 1
ATOM 1222 N N . ARG B 1 21 ? -3.496 10.242 -9.188 1 59.78 21 ARG B N 1
ATOM 1223 C CA . ARG B 1 21 ? -3.238 8.844 -8.844 1 59.78 21 ARG B CA 1
ATOM 1224 C C . ARG B 1 21 ? -4.004 7.902 -9.766 1 59.78 21 ARG B C 1
ATOM 1226 O O . ARG B 1 21 ? -5.023 8.281 -10.344 1 59.78 21 ARG B O 1
ATOM 1233 N N . LYS B 1 22 ? -3.256 6.879 -10.047 1 63.06 22 LYS B N 1
ATOM 1234 C CA . LYS B 1 22 ? -4.07 5.848 -10.688 1 63.06 22 LYS B CA 1
ATOM 1235 C C . LYS B 1 22 ? -5.168 5.359 -9.75 1 63.06 22 LYS B C 1
ATOM 1237 O O . LYS B 1 22 ? -4.941 5.199 -8.547 1 63.06 22 LYS B O 1
ATOM 1242 N N . GLU B 1 23 ? -6.383 5.43 -10.141 1 63.97 23 GLU B N 1
ATOM 1243 C CA . GLU B 1 23 ? -7.535 4.988 -9.359 1 63.97 23 GLU B CA 1
ATOM 1244 C C . GLU B 1 23 ? -7.227 3.705 -8.594 1 63.97 23 GLU B C 1
ATOM 1246 O O . GLU B 1 23 ? -7.688 3.52 -7.469 1 63.97 23 GLU B O 1
ATOM 1251 N N . GLU B 1 24 ? -6.348 2.938 -9.156 1 63.97 24 GLU B N 1
ATOM 1252 C CA . GLU B 1 24 ? -6.07 1.619 -8.594 1 63.97 24 GLU B CA 1
ATOM 1253 C C . GLU B 1 24 ? -5.27 1.727 -7.301 1 63.97 24 GLU B C 1
ATOM 1255 O O . GLU B 1 24 ? -5.383 0.873 -6.418 1 63.97 24 GLU B O 1
ATOM 1260 N N . THR B 1 25 ? -4.605 2.822 -7.145 1 71.75 25 THR B N 1
ATOM 1261 C CA . THR B 1 25 ? -3.711 2.926 -5.996 1 71.75 25 THR B CA 1
ATOM 1262 C C . THR B 1 25 ? -4.328 3.797 -4.906 1 71.75 25 THR B C 1
ATOM 1264 O O . THR B 1 25 ? -3.811 3.865 -3.789 1 71.75 25 THR B O 1
ATOM 1267 N N . ALA B 1 26 ? -5.496 4.348 -5.227 1 74.25 26 ALA B N 1
ATOM 1268 C CA . ALA B 1 26 ? -6.09 5.305 -4.297 1 74.25 26 ALA B CA 1
ATOM 1269 C C . ALA B 1 26 ? -6.418 4.641 -2.963 1 74.25 26 ALA B C 1
ATOM 1271 O O . ALA B 1 26 ? -6.172 5.219 -1.899 1 74.25 26 ALA B O 1
ATOM 1272 N N . HIS B 1 27 ? -6.977 3.496 -3.09 1 75.31 27 HIS B N 1
ATOM 1273 C CA . HIS B 1 27 ? -7.387 2.785 -1.884 1 75.31 27 HIS B CA 1
ATOM 1274 C C . HIS B 1 27 ? -6.18 2.363 -1.057 1 75.31 27 HIS B C 1
ATOM 1276 O O . HIS B 1 27 ? -6.211 2.424 0.175 1 75.31 27 HIS B O 1
ATOM 1282 N N . VAL B 1 28 ? -5.121 2.043 -1.749 1 77.56 28 VAL B N 1
ATOM 1283 C CA . VAL B 1 28 ? -3.9 1.625 -1.072 1 77.56 28 VAL B CA 1
ATOM 1284 C C . VAL B 1 28 ? -3.285 2.812 -0.334 1 77.56 28 VAL B C 1
ATOM 1286 O O . VAL B 1 28 ? -2.896 2.695 0.831 1 77.56 28 VAL B O 1
ATOM 1289 N N . ASP B 1 29 ? -3.365 3.885 -1.026 1 83.75 29 ASP B N 1
ATOM 1290 C CA . ASP B 1 29 ? -2.789 5.094 -0.443 1 83.75 29 ASP B CA 1
ATOM 1291 C C . ASP B 1 29 ? -3.527 5.492 0.833 1 83.75 29 ASP B C 1
ATOM 1293 O O . ASP B 1 29 ? -2.9 5.836 1.838 1 83.75 29 ASP B O 1
ATOM 1297 N N . GLU B 1 30 ? -4.824 5.398 0.708 1 83.19 30 GLU B N 1
ATOM 1298 C CA . GLU B 1 30 ? -5.645 5.734 1.869 1 83.19 30 GLU B CA 1
ATOM 1299 C C . GLU B 1 30 ? -5.359 4.793 3.037 1 83.19 30 GLU B C 1
ATOM 1301 O O . GLU B 1 30 ? -5.227 5.234 4.18 1 83.19 30 GLU B O 1
ATOM 1306 N N . PHE B 1 31 ? -5.219 3.621 2.664 1 83.44 31 PHE B N 1
ATOM 1307 C CA . PHE B 1 31 ? -4.93 2.623 3.688 1 83.44 31 PHE B CA 1
ATOM 1308 C C . PHE B 1 31 ? -3.588 2.904 4.355 1 83.44 31 PHE B C 1
ATOM 1310 O O . PHE B 1 31 ? -3.475 2.846 5.582 1 83.44 31 PHE B O 1
ATOM 1317 N N . VAL B 1 32 ? -2.656 3.195 3.609 1 84.94 32 VAL B N 1
ATOM 1318 C CA . VAL B 1 32 ? -1.312 3.48 4.098 1 84.94 32 VAL B CA 1
ATOM 1319 C C . VAL B 1 32 ? -1.354 4.664 5.062 1 84.94 32 VAL B C 1
ATOM 1321 O O . VAL B 1 32 ? -0.785 4.605 6.156 1 84.94 32 VAL B O 1
ATOM 1324 N N . LEU B 1 33 ? -2.066 5.633 4.715 1 89.62 33 LEU B N 1
ATOM 1325 C CA . LEU B 1 33 ? -2.17 6.82 5.551 1 89.62 33 LEU B CA 1
ATOM 1326 C C . LEU B 1 33 ? -2.859 6.5 6.871 1 89.62 33 LEU B C 1
ATOM 1328 O O . LEU B 1 33 ? -2.406 6.93 7.934 1 89.62 33 LEU B O 1
ATOM 1332 N N . HIS B 1 34 ? -3.871 5.758 6.766 1 86.5 34 HIS B N 1
ATOM 1333 C CA . HIS B 1 34 ? -4.625 5.414 7.969 1 86.5 34 HIS B CA 1
ATOM 1334 C C . HIS B 1 34 ? -3.789 4.551 8.914 1 86.5 34 HIS B C 1
ATOM 1336 O O . HIS B 1 34 ? -3.885 4.688 10.133 1 86.5 34 HIS B O 1
ATOM 1342 N N . SER B 1 35 ? -3.045 3.729 8.344 1 86.12 35 SER B N 1
ATOM 1343 C CA . SER B 1 35 ? -2.219 2.838 9.156 1 86.12 35 SER B CA 1
ATOM 1344 C C . SER B 1 35 ? -1.171 3.619 9.945 1 86.12 35 SER B C 1
ATOM 1346 O O . SER B 1 35 ? -0.733 3.18 11.008 1 86.12 35 SER B O 1
ATOM 1348 N N . SER B 1 36 ? -0.788 4.793 9.406 1 91.12 36 SER B N 1
ATOM 1349 C CA . SER B 1 36 ? 0.252 5.59 10.047 1 91.12 36 SER B CA 1
ATOM 1350 C C . SER B 1 36 ? -0.339 6.539 11.086 1 91.12 36 SER B C 1
ATOM 1352 O O . SER B 1 36 ? 0.397 7.188 11.828 1 91.12 36 SER B O 1
ATOM 1354 N N . LEU B 1 37 ? -1.611 6.617 11.117 1 89.06 37 LEU B N 1
ATOM 1355 C CA . LEU B 1 37 ? -2.275 7.551 12.023 1 89.06 37 LEU B CA 1
ATOM 1356 C C . LEU B 1 37 ? -1.963 7.215 13.477 1 89.06 37 LEU B C 1
ATOM 1358 O O . LEU B 1 37 ? -1.759 8.117 14.297 1 89.06 37 LEU B O 1
ATOM 1362 N N . ASP B 1 38 ? -1.91 5.945 13.695 1 86 38 ASP B N 1
ATOM 1363 C CA . ASP B 1 38 ? -1.627 5.512 15.055 1 86 38 ASP B CA 1
ATOM 1364 C C . ASP B 1 38 ? -0.24 5.969 15.5 1 86 38 ASP B C 1
ATOM 1366 O O . ASP B 1 38 ? -0.05 6.359 16.656 1 86 38 ASP B O 1
ATOM 1370 N N . VAL B 1 39 ? 0.66 5.852 14.594 1 87.88 39 VAL B N 1
ATOM 1371 C CA . VAL B 1 39 ? 2.035 6.25 14.875 1 87.88 39 VAL B CA 1
ATOM 1372 C C . VAL B 1 39 ? 2.086 7.746 15.188 1 87.88 39 VAL B C 1
ATOM 1374 O O . VAL B 1 39 ? 2.736 8.164 16.141 1 87.88 39 VAL B O 1
ATOM 1377 N N . VAL B 1 40 ? 1.382 8.547 14.5 1 89.44 40 VAL B N 1
ATOM 1378 C CA . VAL B 1 40 ? 1.333 10 14.688 1 89.44 40 VAL B CA 1
ATOM 1379 C C . VAL B 1 40 ? 0.658 10.32 16.016 1 89.44 40 VAL B C 1
ATOM 1381 O O . VAL B 1 40 ? 1.12 11.195 16.75 1 89.44 40 VAL B O 1
ATOM 1384 N N . HIS B 1 41 ? -0.405 9.617 16.297 1 87.12 41 HIS B N 1
ATOM 1385 C CA . HIS B 1 41 ? -1.135 9.836 17.531 1 87.12 41 HIS B CA 1
ATOM 1386 C C . HIS B 1 41 ? -0.241 9.586 18.75 1 87.12 41 HIS B C 1
ATOM 1388 O O . HIS B 1 41 ? -0.224 10.383 19.688 1 87.12 41 HIS B O 1
ATOM 1394 N N . GLU B 1 42 ? 0.445 8.578 18.656 1 87.06 42 GLU B N 1
ATOM 1395 C CA . GLU B 1 42 ? 1.331 8.234 19.766 1 87.06 42 GLU B CA 1
ATOM 1396 C C . GLU B 1 42 ? 2.455 9.258 19.922 1 87.06 42 GLU B C 1
ATOM 1398 O O . GLU B 1 42 ? 2.859 9.586 21.031 1 87.06 42 GLU B O 1
ATOM 1403 N N . SER B 1 43 ? 2.918 9.734 18.875 1 84.38 43 SER B N 1
ATOM 1404 C CA . SER B 1 43 ? 4.043 10.664 18.875 1 84.38 43 SER B CA 1
ATOM 1405 C C . SER B 1 43 ? 3.654 12.008 19.484 1 84.38 43 SER B C 1
ATOM 1407 O O . SER B 1 43 ? 4.512 12.734 19.984 1 84.38 43 SER B O 1
ATOM 1409 N N . MET B 1 44 ? 2.395 12.359 19.391 1 82.5 44 MET B N 1
ATOM 1410 C CA . MET B 1 44 ? 1.908 13.633 19.922 1 82.5 44 MET B CA 1
ATOM 1411 C C . MET B 1 44 ? 2.197 13.742 21.422 1 82.5 44 MET B C 1
ATOM 1413 O O . MET B 1 44 ? 2.324 14.852 21.938 1 82.5 44 MET B O 1
ATOM 1417 N N . TRP B 1 45 ? 2.307 12.609 22.016 1 82.19 45 TRP B N 1
ATOM 1418 C CA . TRP B 1 45 ? 2.482 12.625 23.453 1 82.19 45 TRP B CA 1
ATOM 1419 C C . TRP B 1 45 ? 3.959 12.539 23.828 1 82.19 45 TRP B C 1
ATOM 1421 O O . TRP B 1 45 ? 4.332 12.797 24.969 1 82.19 45 TRP B O 1
ATOM 1431 N N . THR B 1 46 ? 4.742 12.164 22.938 1 83.88 46 THR B N 1
ATOM 1432 C CA . THR B 1 46 ? 6.145 11.922 23.25 1 83.88 46 THR B CA 1
ATOM 1433 C C . THR B 1 46 ? 7.031 13.016 22.672 1 83.88 46 THR B C 1
ATOM 1435 O O . THR B 1 46 ? 8.164 13.211 23.109 1 83.88 46 THR B O 1
ATOM 1438 N N . ASN B 1 47 ? 6.594 13.641 21.656 1 80.06 47 ASN B N 1
ATOM 1439 C CA . ASN B 1 47 ? 7.352 14.656 20.938 1 80.06 47 ASN B CA 1
ATOM 1440 C C . ASN B 1 47 ? 6.664 16.016 21 1 80.06 47 ASN B C 1
ATOM 1442 O O . ASN B 1 47 ? 5.48 16.141 20.672 1 80.06 47 ASN B O 1
ATOM 1446 N N . ASN B 1 48 ? 7.375 17.031 21.406 1 83.94 48 ASN B N 1
ATOM 1447 C CA . ASN B 1 48 ? 6.793 18.375 21.547 1 83.94 48 ASN B CA 1
ATOM 1448 C C . ASN B 1 48 ? 6.848 19.141 20.234 1 83.94 48 ASN B C 1
ATOM 1450 O O . ASN B 1 48 ? 6.277 20.219 20.125 1 83.94 48 ASN B O 1
ATOM 1454 N N . ASN B 1 49 ? 7.535 18.516 19.25 1 89.5 49 ASN B N 1
ATOM 1455 C CA . ASN B 1 49 ? 7.609 19.188 17.953 1 89.5 49 ASN B CA 1
ATOM 1456 C C . ASN B 1 49 ? 6.363 18.922 17.109 1 89.5 49 ASN B C 1
ATOM 1458 O O . ASN B 1 49 ? 5.895 17.781 17.031 1 89.5 49 ASN B O 1
ATOM 1462 N N . MET B 1 50 ? 5.82 20.016 16.547 1 90.94 50 MET B N 1
ATOM 1463 C CA . MET B 1 50 ? 4.648 19.859 15.68 1 90.94 50 MET B CA 1
ATOM 1464 C C . MET B 1 50 ? 5.008 19.109 14.406 1 90.94 50 MET B C 1
ATOM 1466 O O . MET B 1 50 ? 4.219 18.297 13.914 1 90.94 50 MET B O 1
ATOM 1470 N N . TRP B 1 51 ? 6.176 19.375 13.93 1 93.12 51 TRP B N 1
ATOM 1471 C CA . TRP B 1 51 ? 6.676 18.719 12.719 1 93.12 51 TRP B CA 1
ATOM 1472 C C . TRP B 1 51 ? 7.238 17.328 13.047 1 93.12 51 TRP B C 1
ATOM 1474 O O . TRP B 1 51 ? 8.234 17.219 13.766 1 93.12 51 TRP B O 1
ATOM 1484 N N . MET B 1 52 ? 6.676 16.266 12.422 1 92.94 52 MET B N 1
ATOM 1485 C CA . MET B 1 52 ? 7.047 14.914 12.812 1 92.94 52 MET B CA 1
ATOM 1486 C C . MET B 1 52 ? 7.957 14.273 11.766 1 92.94 52 MET B C 1
ATOM 1488 O O . MET B 1 52 ? 8.391 13.133 11.93 1 92.94 52 MET B O 1
ATOM 1492 N N . LYS B 1 53 ? 8.32 14.984 10.727 1 93.5 53 LYS B N 1
ATOM 1493 C CA . LYS B 1 53 ? 9.086 14.406 9.625 1 93.5 53 LYS B CA 1
ATOM 1494 C C . LYS B 1 53 ? 8.414 13.141 9.094 1 93.5 53 LYS B C 1
ATOM 1496 O O . LYS B 1 53 ? 7.195 13.094 8.953 1 93.5 53 LYS B O 1
ATOM 1501 N N . VAL B 1 54 ? 9.227 12.156 8.664 1 93.75 54 VAL B N 1
ATOM 1502 C CA . VAL B 1 54 ? 8.672 10.891 8.188 1 93.75 54 VAL B CA 1
ATOM 1503 C C . VAL B 1 54 ? 8.344 9.992 9.375 1 93.75 54 VAL B C 1
ATOM 1505 O O . VAL B 1 54 ? 9.219 9.688 10.188 1 93.75 54 VAL B O 1
ATOM 1508 N N . VAL B 1 55 ? 7.09 9.594 9.43 1 92.31 55 VAL B N 1
ATOM 1509 C CA . VAL B 1 55 ? 6.656 8.805 10.578 1 92.31 55 VAL B CA 1
ATOM 1510 C C . VAL B 1 55 ? 6.555 7.336 10.188 1 92.31 55 VAL B C 1
ATOM 1512 O O . VAL B 1 55 ? 6.48 6.457 11.047 1 92.31 55 VAL B O 1
ATOM 1515 N N . ASP B 1 56 ? 6.434 7.082 8.898 1 88.75 56 ASP B N 1
ATOM 1516 C CA . ASP B 1 56 ? 6.324 5.719 8.383 1 88.75 56 ASP B CA 1
ATOM 1517 C C . ASP B 1 56 ? 6.895 5.613 6.973 1 88.75 56 ASP B C 1
ATOM 1519 O O . ASP B 1 56 ? 6.914 6.598 6.23 1 88.75 56 ASP B O 1
ATOM 1523 N N . LYS B 1 57 ? 7.402 4.441 6.719 1 89.12 57 LYS B N 1
ATOM 1524 C CA . LYS B 1 57 ? 7.961 4.148 5.402 1 89.12 57 LYS B CA 1
ATOM 1525 C C . LYS B 1 57 ? 7.453 2.814 4.871 1 89.12 57 LYS B C 1
ATOM 1527 O O . LYS B 1 57 ? 7.387 1.829 5.609 1 89.12 57 LYS B O 1
ATOM 1532 N N . PHE B 1 58 ? 7.074 2.895 3.639 1 83.25 58 PHE B N 1
ATOM 1533 C CA . PHE B 1 58 ? 6.645 1.687 2.945 1 83.25 58 PHE B CA 1
ATOM 1534 C C . PHE B 1 58 ? 7.543 1.404 1.744 1 83.25 58 PHE B C 1
ATOM 1536 O O . PHE B 1 58 ? 7.617 2.211 0.816 1 83.25 58 PHE B O 1
ATOM 1543 N N . ASN B 1 59 ? 8.211 0.308 1.788 1 82.38 59 ASN B N 1
ATOM 1544 C CA . ASN B 1 59 ? 9.219 -0.033 0.786 1 82.38 59 ASN B CA 1
ATOM 1545 C C . ASN B 1 59 ? 8.57 -0.445 -0.535 1 82.38 59 ASN B C 1
ATOM 1547 O O . ASN B 1 59 ? 7.371 -0.713 -0.589 1 82.38 59 ASN B O 1
ATOM 1551 N N . ASP B 1 60 ? 9.469 -0.465 -1.457 1 86.81 60 ASP B N 1
ATOM 1552 C CA . ASP B 1 60 ? 9.047 -0.949 -2.768 1 86.81 60 ASP B CA 1
ATOM 1553 C C . ASP B 1 60 ? 8.539 -2.387 -2.684 1 86.81 60 ASP B C 1
ATOM 1555 O O . ASP B 1 60 ? 9.109 -3.213 -1.969 1 86.81 60 ASP B O 1
ATOM 1559 N N . GLN B 1 61 ? 7.457 -2.551 -3.314 1 87.5 61 GLN B N 1
ATOM 1560 C CA . GLN B 1 61 ? 6.883 -3.891 -3.389 1 87.5 61 GLN B CA 1
ATOM 1561 C C . GLN B 1 61 ? 6.613 -4.293 -4.836 1 87.5 61 GLN B C 1
ATOM 1563 O O . GLN B 1 61 ? 6.25 -3.453 -5.66 1 87.5 61 GLN B O 1
ATOM 1568 N N . PHE B 1 62 ? 6.844 -5.543 -5.078 1 92.75 62 PHE B N 1
ATOM 1569 C CA . PHE B 1 62 ? 6.609 -6.102 -6.402 1 92.75 62 PHE B CA 1
ATOM 1570 C C . PHE B 1 62 ? 5.52 -7.168 -6.352 1 92.75 62 PHE B C 1
ATOM 1572 O O . PHE B 1 62 ? 5.398 -7.895 -5.359 1 92.75 62 PHE B O 1
ATOM 1579 N N . VAL B 1 63 ? 4.738 -7.215 -7.441 1 94.19 63 VAL B N 1
ATOM 1580 C CA . VAL B 1 63 ? 3.77 -8.297 -7.598 1 94.19 63 VAL B CA 1
ATOM 1581 C C . VAL B 1 63 ? 4.145 -9.156 -8.805 1 94.19 63 VAL B C 1
ATOM 1583 O O . VAL B 1 63 ? 4.258 -8.648 -9.922 1 94.19 63 VAL B O 1
ATOM 1586 N N . SER B 1 64 ? 4.375 -10.391 -8.57 1 95.5 64 SER B N 1
ATOM 1587 C CA . SER B 1 64 ? 4.617 -11.352 -9.633 1 95.5 64 SER B CA 1
ATOM 1588 C C . SER B 1 64 ? 3.422 -12.281 -9.828 1 95.5 64 SER B C 1
ATOM 1590 O O . SER B 1 64 ? 2.682 -12.547 -8.883 1 95.5 64 SER B O 1
ATOM 1592 N N . GLY B 1 65 ? 3.227 -12.711 -11.062 1 95.44 65 GLY B N 1
ATOM 1593 C CA . GLY B 1 65 ? 2.086 -13.555 -11.383 1 95.44 65 GLY B CA 1
ATOM 1594 C C . GLY B 1 65 ? 2.467 -14.805 -12.156 1 95.44 65 GLY B C 1
ATOM 1595 O O . GLY B 1 65 ? 3.49 -14.82 -12.852 1 95.44 65 GLY B O 1
ATOM 1596 N N . PHE B 1 66 ? 1.711 -15.859 -12.023 1 95.69 66 PHE B N 1
ATOM 1597 C CA . PHE B 1 66 ? 1.787 -17.141 -12.719 1 95.69 66 PHE B CA 1
ATOM 1598 C C . PHE B 1 66 ? 0.396 -17.625 -13.109 1 95.69 66 PHE B C 1
ATOM 1600 O O . PHE B 1 66 ? -0.472 -17.797 -12.25 1 95.69 66 PHE B O 1
ATOM 1607 N N . VAL B 1 67 ? 0.227 -17.781 -14.414 1 93.25 67 VAL B N 1
ATOM 1608 C CA . VAL B 1 67 ? -1.064 -18.25 -14.906 1 93.25 67 VAL B CA 1
ATOM 1609 C C . VAL B 1 67 ? -0.991 -19.734 -15.227 1 93.25 67 VAL B C 1
ATOM 1611 O O . VAL B 1 67 ? -0 -20.219 -15.789 1 93.25 67 VAL B O 1
ATOM 1614 N N . THR B 1 68 ? -1.949 -20.406 -14.805 1 90.62 68 THR B N 1
ATOM 1615 C CA . THR B 1 68 ? -1.974 -21.828 -15.07 1 90.62 68 THR B CA 1
ATOM 1616 C C . THR B 1 68 ? -2.754 -22.141 -16.344 1 90.62 68 THR B C 1
ATOM 1618 O O . THR B 1 68 ? -3.205 -21.219 -17.031 1 90.62 68 THR B O 1
ATOM 1621 N N . ALA B 1 69 ? -2.781 -23.469 -16.703 1 82.31 69 ALA B N 1
ATOM 1622 C CA . ALA B 1 69 ? -3.479 -23.922 -17.906 1 82.31 69 ALA B CA 1
ATOM 1623 C C . ALA B 1 69 ? -4.98 -23.672 -17.797 1 82.31 69 ALA B C 1
ATOM 1625 O O . ALA B 1 69 ? -5.691 -23.656 -18.797 1 82.31 69 ALA B O 1
ATOM 1626 N N . THR B 1 70 ? -5.516 -23.406 -16.641 1 80.75 70 THR B N 1
ATOM 1627 C CA . THR B 1 70 ? -6.926 -23.141 -16.391 1 80.75 70 THR B CA 1
ATOM 1628 C C . THR B 1 70 ? -7.129 -21.672 -16 1 80.75 70 THR B C 1
ATOM 1630 O O . THR B 1 70 ? -6.348 -20.812 -16.406 1 80.75 70 THR B O 1
ATOM 1633 N N . THR B 1 71 ? -8.258 -21.312 -15.281 1 83.88 71 THR B N 1
ATOM 1634 C CA . THR B 1 71 ? -8.57 -19.938 -14.875 1 83.88 71 THR B CA 1
ATOM 1635 C C . THR B 1 71 ? -7.891 -19.609 -13.547 1 83.88 71 THR B C 1
ATOM 1637 O O . THR B 1 71 ? -8.109 -18.531 -12.984 1 83.88 71 THR B O 1
ATOM 1640 N N . ILE B 1 72 ? -6.996 -20.516 -13.109 1 93.5 72 ILE B N 1
ATOM 1641 C CA . ILE B 1 72 ? -6.371 -20.328 -11.805 1 93.5 72 ILE B CA 1
ATOM 1642 C C . ILE B 1 72 ? -5.086 -19.516 -11.961 1 93.5 72 ILE B C 1
ATOM 1644 O O . ILE B 1 72 ? -4.309 -19.734 -12.891 1 93.5 72 ILE B O 1
ATOM 1648 N N . LYS B 1 73 ? -4.871 -18.562 -11.031 1 95.25 73 LYS B N 1
ATOM 1649 C CA . LYS B 1 73 ? -3.709 -17.672 -11.062 1 95.25 73 LYS B CA 1
ATOM 1650 C C . LYS B 1 73 ? -2.971 -17.688 -9.727 1 95.25 73 LYS B C 1
ATOM 1652 O O . LYS B 1 73 ? -3.594 -17.797 -8.672 1 95.25 73 LYS B O 1
ATOM 1657 N N . PHE B 1 74 ? -1.645 -17.625 -9.805 1 96.56 74 PHE B N 1
ATOM 1658 C CA . PHE B 1 74 ? -0.815 -17.422 -8.625 1 96.56 74 PHE B CA 1
ATOM 1659 C C . PHE B 1 74 ? -0.278 -16 -8.578 1 96.56 74 PHE B C 1
ATOM 1661 O O . PHE B 1 74 ? 0.162 -15.461 -9.594 1 96.56 74 PHE B O 1
ATOM 1668 N N . LEU B 1 75 ? -0.352 -15.375 -7.398 1 96.44 75 LEU B N 1
ATOM 1669 C CA . LEU B 1 75 ? 0.204 -14.039 -7.18 1 96.44 75 LEU B CA 1
ATOM 1670 C C . LEU B 1 75 ? 1.132 -14.031 -5.973 1 96.44 75 LEU B C 1
ATOM 1672 O O . LEU B 1 75 ? 0.83 -14.641 -4.945 1 96.44 75 LEU B O 1
ATOM 1676 N N . LEU B 1 76 ? 2.227 -13.312 -6.109 1 95.75 76 LEU B N 1
ATOM 1677 C CA . LEU B 1 76 ? 3.172 -13.172 -5.012 1 95.75 76 LEU B CA 1
ATOM 1678 C C . LEU B 1 76 ? 3.572 -11.711 -4.824 1 95.75 76 LEU B C 1
ATOM 1680 O O . LEU B 1 76 ? 4.078 -11.078 -5.758 1 95.75 76 LEU B O 1
ATOM 1684 N N . LEU B 1 77 ? 3.254 -11.18 -3.703 1 93.69 77 LEU B N 1
ATOM 1685 C CA . LEU B 1 77 ? 3.775 -9.883 -3.295 1 93.69 77 LEU B CA 1
ATOM 1686 C C . LEU B 1 77 ? 5.121 -10.031 -2.598 1 93.69 77 LEU B C 1
ATOM 1688 O O . LEU B 1 77 ? 5.246 -10.781 -1.628 1 93.69 77 LEU B O 1
ATOM 1692 N N . HIS B 1 78 ? 6.125 -9.391 -3.105 1 92.38 78 HIS B N 1
ATOM 1693 C CA . HIS B 1 78 ? 7.465 -9.578 -2.561 1 92.38 78 HIS B CA 1
ATOM 1694 C C . HIS B 1 78 ? 8.281 -8.297 -2.646 1 92.38 78 HIS B C 1
ATOM 1696 O O . HIS B 1 78 ? 7.996 -7.426 -3.473 1 92.38 78 HIS B O 1
ATOM 1702 N N . GLU B 1 79 ? 9.273 -8.219 -1.875 1 87.62 79 GLU B N 1
ATOM 1703 C CA . GLU B 1 79 ? 10.156 -7.055 -1.852 1 87.62 79 GLU B CA 1
ATOM 1704 C C . GLU B 1 79 ? 11.445 -7.328 -2.619 1 87.62 79 GLU B C 1
ATOM 1706 O O . GLU B 1 79 ? 12.047 -6.406 -3.182 1 87.62 79 GLU B O 1
ATOM 1711 N N . SER B 1 80 ? 11.789 -8.602 -2.561 1 85.88 80 SER B N 1
ATOM 1712 C CA . SER B 1 80 ? 13.023 -8.984 -3.24 1 85.88 80 SER B CA 1
ATOM 1713 C C . SER B 1 80 ? 12.82 -9.086 -4.75 1 85.88 80 SER B C 1
ATOM 1715 O O . SER B 1 80 ? 11.75 -9.5 -5.207 1 85.88 80 SER B O 1
ATOM 1717 N N . ARG B 1 81 ? 13.867 -8.758 -5.516 1 84 81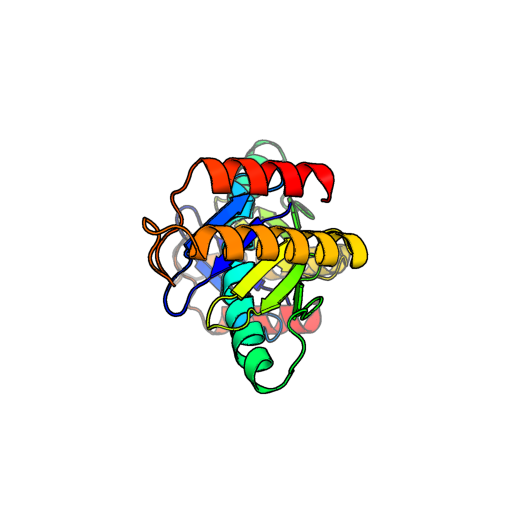 ARG B N 1
ATOM 1718 C CA . ARG B 1 81 ? 13.805 -8.82 -6.973 1 84 81 ARG B CA 1
ATOM 1719 C C . ARG B 1 81 ? 14.492 -10.078 -7.5 1 84 81 ARG B C 1
ATOM 1721 O O . ARG B 1 81 ? 14.984 -10.094 -8.633 1 84 81 ARG B O 1
ATOM 1728 N N . ASN B 1 82 ? 14.531 -11.07 -6.723 1 92.38 82 ASN B N 1
ATOM 1729 C CA . ASN B 1 82 ? 15.141 -12.312 -7.176 1 92.38 82 ASN B CA 1
ATOM 1730 C C . ASN B 1 82 ? 14.211 -13.086 -8.109 1 92.38 82 ASN B C 1
ATOM 1732 O O . ASN B 1 82 ? 13.555 -14.039 -7.688 1 92.38 82 ASN B O 1
ATOM 1736 N N . GLU B 1 83 ? 14.305 -12.82 -9.312 1 93.88 83 GLU B N 1
ATOM 1737 C CA . GLU B 1 83 ? 13.375 -13.32 -10.32 1 93.88 83 GLU B CA 1
ATOM 1738 C C . GLU B 1 83 ? 13.477 -14.836 -10.453 1 93.88 83 GLU B C 1
ATOM 1740 O O . GLU B 1 83 ? 12.461 -15.523 -10.57 1 93.88 83 GLU B O 1
ATOM 1745 N N . ASP B 1 84 ? 14.68 -15.328 -10.375 1 95.94 84 ASP B N 1
ATOM 1746 C CA . ASP B 1 84 ? 14.891 -16.766 -10.555 1 95.94 84 ASP B CA 1
ATOM 1747 C C . ASP B 1 84 ? 14.25 -17.547 -9.414 1 95.94 84 ASP B C 1
ATOM 1749 O O . ASP B 1 84 ? 13.609 -18.578 -9.656 1 95.94 84 ASP B O 1
ATOM 1753 N N . ALA B 1 85 ? 14.422 -17.094 -8.242 1 96.19 85 ALA B N 1
ATOM 1754 C CA . ALA B 1 85 ? 13.852 -17.75 -7.078 1 96.19 85 ALA B CA 1
ATOM 1755 C C . ALA B 1 85 ? 12.328 -17.734 -7.125 1 96.19 85 ALA B C 1
ATOM 1757 O O . ALA B 1 85 ? 11.672 -18.734 -6.836 1 96.19 85 ALA B O 1
ATOM 1758 N N . ILE B 1 86 ? 11.773 -16.656 -7.555 1 96.5 86 ILE B N 1
ATOM 1759 C CA . ILE B 1 86 ? 10.32 -16.484 -7.602 1 96.5 86 ILE B CA 1
ATOM 1760 C C . ILE B 1 86 ? 9.734 -17.406 -8.672 1 96.5 86 ILE B C 1
ATOM 1762 O O . ILE B 1 86 ? 8.719 -18.078 -8.438 1 96.5 86 ILE B O 1
ATOM 1766 N N . LYS B 1 87 ? 10.438 -17.453 -9.727 1 96.5 87 LYS B N 1
ATOM 1767 C CA . LYS B 1 87 ? 10 -18.359 -10.789 1 96.5 87 LYS B CA 1
ATOM 1768 C C . LYS B 1 87 ? 10.008 -19.812 -10.328 1 96.5 87 LYS B C 1
ATOM 1770 O O . LYS B 1 87 ? 9.047 -20.547 -10.547 1 96.5 87 LYS B O 1
ATOM 1775 N N . LEU B 1 88 ? 11.102 -20.156 -9.742 1 97.38 88 LEU B N 1
ATOM 1776 C CA . LEU B 1 88 ? 11.227 -21.516 -9.234 1 97.38 88 LEU B CA 1
ATOM 1777 C C . LEU B 1 88 ? 10.117 -21.828 -8.227 1 97.38 88 LEU B C 1
ATOM 1779 O O . LEU B 1 88 ? 9.516 -22.906 -8.273 1 97.38 88 LEU B O 1
ATOM 1783 N N . PHE B 1 89 ? 9.836 -20.891 -7.359 1 97.38 89 PHE B N 1
ATOM 1784 C CA . PHE B 1 89 ? 8.781 -21.062 -6.371 1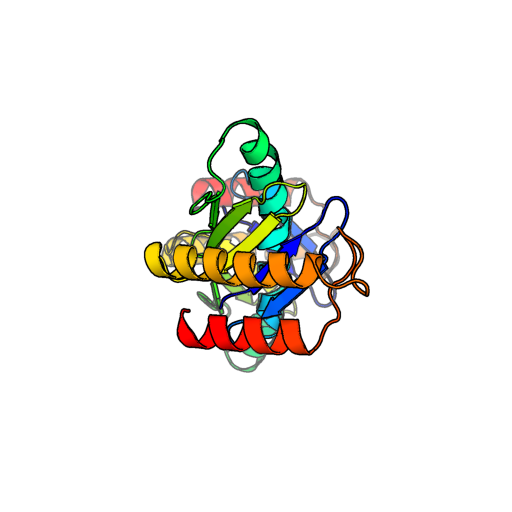 97.38 89 PHE B CA 1
ATOM 1785 C C . PHE B 1 89 ? 7.441 -21.328 -7.055 1 97.38 89 PHE B C 1
ATOM 1787 O O . PHE B 1 89 ? 6.734 -22.266 -6.695 1 97.38 89 PHE B O 1
ATOM 1794 N N . PHE B 1 90 ? 7.074 -20.531 -8.016 1 97.56 90 PHE B N 1
ATOM 1795 C CA . PHE B 1 90 ? 5.809 -20.688 -8.727 1 97.56 90 PHE B CA 1
ATOM 1796 C C . PHE B 1 90 ? 5.727 -22.047 -9.398 1 97.56 90 PHE B C 1
ATOM 1798 O O . PHE B 1 90 ? 4.684 -22.703 -9.367 1 97.56 90 PHE B O 1
ATOM 1805 N N . GLN B 1 91 ? 6.812 -22.469 -9.969 1 97.38 91 GLN B N 1
ATOM 1806 C CA . GLN B 1 91 ? 6.836 -23.75 -10.664 1 97.38 91 GLN B CA 1
ATOM 1807 C C . GLN B 1 91 ? 6.617 -24.906 -9.688 1 97.38 91 GLN B C 1
ATOM 1809 O O . GLN B 1 91 ? 5.84 -25.812 -9.969 1 97.38 91 GLN B O 1
ATOM 1814 N N . GLU B 1 92 ? 7.309 -24.812 -8.609 1 97.88 92 GLU B N 1
ATOM 1815 C CA . GLU B 1 92 ? 7.172 -25.859 -7.605 1 97.88 92 GLU B CA 1
ATOM 1816 C C . GLU B 1 92 ? 5.762 -25.875 -7.023 1 97.88 92 GLU B C 1
ATOM 1818 O O . GLU B 1 92 ? 5.191 -26.953 -6.809 1 97.88 92 GLU B O 1
ATOM 1823 N N . VAL B 1 93 ? 5.191 -24.734 -6.781 1 97.69 93 VAL B N 1
ATOM 1824 C CA . VAL B 1 93 ? 3.832 -24.656 -6.262 1 97.69 93 VAL B CA 1
ATOM 1825 C C . VAL B 1 93 ? 2.85 -25.188 -7.305 1 97.69 93 VAL B C 1
ATOM 1827 O O . VAL B 1 93 ? 1.872 -25.859 -6.965 1 97.69 93 VAL B O 1
ATOM 1830 N N . TYR B 1 94 ? 3.131 -24.891 -8.508 1 96.88 94 TYR B N 1
ATOM 1831 C CA . TYR B 1 94 ? 2.277 -25.391 -9.578 1 96.88 94 TYR B CA 1
ATOM 1832 C C . TYR B 1 94 ? 2.266 -26.906 -9.594 1 96.88 94 TYR B C 1
ATOM 1834 O O . TYR B 1 94 ? 1.211 -27.531 -9.766 1 96.88 94 TYR B O 1
ATOM 1842 N N . ASP B 1 95 ? 3.439 -27.453 -9.43 1 97.25 95 ASP B N 1
ATOM 1843 C CA . ASP B 1 95 ? 3.527 -28.906 -9.352 1 97.25 95 ASP B CA 1
ATOM 1844 C C . ASP B 1 95 ? 2.668 -29.453 -8.211 1 97.25 95 ASP B C 1
ATOM 1846 O O . ASP B 1 95 ? 1.97 -30.453 -8.367 1 97.25 95 ASP B O 1
ATOM 1850 N N . LEU B 1 96 ? 2.73 -28.781 -7.113 1 97.19 96 LEU B N 1
ATOM 1851 C CA . LEU B 1 96 ? 1.922 -29.172 -5.961 1 97.19 96 LEU B CA 1
ATOM 1852 C C . LEU B 1 96 ? 0.435 -29.031 -6.273 1 97.19 96 LEU B C 1
ATOM 1854 O O . LEU B 1 96 ? -0.364 -29.891 -5.891 1 97.19 96 LEU B O 1
ATOM 1858 N N . TYR B 1 97 ? 0.081 -27.984 -6.918 1 96.62 97 TYR B N 1
ATOM 1859 C CA . TYR B 1 97 ? -1.313 -27.703 -7.246 1 96.62 97 TYR B CA 1
ATOM 1860 C C . TYR B 1 97 ? -1.866 -28.75 -8.203 1 96.62 97 TYR B C 1
ATOM 1862 O O . TYR B 1 97 ? -3.004 -29.203 -8.055 1 96.62 97 TYR B O 1
ATOM 1870 N N . VAL B 1 98 ? -1.082 -29.141 -9.141 1 95.25 98 VAL B N 1
ATOM 1871 C CA . VAL B 1 98 ? -1.487 -30.172 -10.094 1 95.25 98 VAL B CA 1
ATOM 1872 C C . VAL B 1 98 ? -1.737 -31.484 -9.367 1 95.25 98 VAL B C 1
ATOM 1874 O O . VAL B 1 98 ? -2.709 -32.188 -9.648 1 95.25 98 VAL B O 1
ATOM 1877 N N . LYS B 1 99 ? -0.837 -31.781 -8.453 1 95.94 99 LYS B N 1
ATOM 1878 C CA . LYS B 1 99 ? -1.029 -32.969 -7.641 1 95.94 99 LYS B CA 1
ATOM 1879 C C . LYS B 1 99 ? -2.326 -32.906 -6.84 1 95.94 99 LYS B C 1
ATOM 1881 O O . LYS B 1 99 ? -3.031 -33.906 -6.691 1 95.94 99 LYS B O 1
ATOM 1886 N N . LEU B 1 100 ? -2.623 -31.75 -6.359 1 95.5 100 LEU B N 1
ATOM 1887 C CA . LEU B 1 100 ? -3.857 -31.531 -5.617 1 95.5 100 LEU B CA 1
ATOM 1888 C C . LEU B 1 100 ? -5.074 -31.75 -6.508 1 95.5 100 LEU B C 1
ATOM 1890 O O . LEU B 1 100 ? -6.082 -32.312 -6.062 1 95.5 100 LEU B O 1
ATOM 1894 N N . LEU B 1 101 ? -4.988 -31.359 -7.742 1 92.88 101 LEU B N 1
ATOM 1895 C CA . LEU B 1 101 ? -6.082 -31.5 -8.703 1 92.88 101 LEU B CA 1
ATOM 1896 C C . LEU B 1 101 ? -6.383 -32.969 -8.977 1 92.88 101 LEU B C 1
ATOM 1898 O O . LEU B 1 101 ? -7.504 -33.312 -9.367 1 92.88 101 LEU B O 1
ATOM 1902 N N . LEU B 1 102 ? -5.371 -33.781 -8.773 1 92.38 102 LEU B N 1
ATOM 1903 C CA . LEU B 1 102 ? -5.539 -35.219 -9.008 1 92.38 102 LEU B CA 1
ATOM 1904 C C . LEU B 1 102 ? -6.16 -35.906 -7.797 1 92.38 102 LEU B C 1
ATOM 1906 O O . LEU B 1 102 ? -6.445 -37.094 -7.832 1 92.38 102 LEU B O 1
ATOM 1910 N N . ASN B 1 103 ? -6.363 -35.188 -6.742 1 92.31 103 ASN B N 1
ATOM 1911 C CA . ASN B 1 103 ? -7.027 -35.688 -5.551 1 92.31 103 ASN B CA 1
ATOM 1912 C C . ASN B 1 103 ? -8.539 -35.75 -5.734 1 92.31 103 ASN B C 1
ATOM 1914 O O . ASN B 1 103 ? -9.18 -34.75 -6 1 92.31 103 ASN B O 1
ATOM 1918 N N . PRO B 1 104 ? -9.086 -36.938 -5.609 1 92.12 104 PRO B N 1
ATOM 1919 C CA . PRO B 1 104 ? -10.531 -37.094 -5.801 1 92.12 104 PRO B CA 1
ATOM 1920 C C . PRO B 1 104 ? -11.336 -36.25 -4.809 1 92.12 104 PRO B C 1
ATOM 1922 O O . PRO B 1 104 ? -12.516 -35.969 -5.047 1 92.12 104 PRO B O 1
ATOM 1925 N N . PHE B 1 105 ? -10.734 -35.844 -3.715 1 92.06 105 PHE B N 1
ATOM 1926 C CA . PHE B 1 105 ? -11.445 -35.094 -2.676 1 92.06 105 PHE B CA 1
ATOM 1927 C C . PHE B 1 105 ? -11.32 -33.594 -2.904 1 92.06 105 PHE B C 1
ATOM 1929 O O . PHE B 1 105 ? -11.812 -32.781 -2.102 1 92.06 105 PHE B O 1
ATOM 1936 N N . TYR B 1 106 ? -10.664 -33.094 -3.891 1 94.69 106 TYR B N 1
ATOM 1937 C CA . TYR B 1 106 ? -10.547 -31.688 -4.199 1 94.69 106 TYR B CA 1
ATOM 1938 C C . TYR B 1 106 ? -11.273 -31.344 -5.496 1 94.69 106 TYR B C 1
ATOM 1940 O O . TYR B 1 106 ? -11.062 -32 -6.52 1 94.69 106 TYR B O 1
ATOM 1948 N N . ALA B 1 107 ? -12.172 -30.328 -5.473 1 93 107 ALA B N 1
ATOM 1949 C CA . ALA B 1 107 ? -12.867 -29.828 -6.656 1 93 107 ALA B CA 1
ATOM 1950 C C . ALA B 1 107 ? -12.148 -28.609 -7.23 1 93 107 ALA B C 1
ATOM 1952 O O . ALA B 1 107 ? -11.828 -27.656 -6.5 1 93 107 ALA B O 1
ATOM 1953 N N . HIS B 1 108 ? -11.938 -28.672 -8.492 1 91.69 108 HIS B N 1
ATOM 1954 C CA . HIS B 1 108 ? -11.281 -27.547 -9.172 1 91.69 108 HIS B CA 1
ATOM 1955 C C . HIS B 1 108 ? -11.961 -26.219 -8.82 1 91.69 108 HIS B C 1
ATOM 1957 O O . HIS B 1 108 ? -13.188 -26.156 -8.711 1 91.69 108 HIS B O 1
ATOM 1963 N N . ASP B 1 109 ? -11.094 -25.125 -8.672 1 93.69 109 ASP B N 1
ATOM 1964 C CA . ASP B 1 109 ? -11.578 -23.766 -8.461 1 93.69 109 ASP B CA 1
ATOM 1965 C C . ASP B 1 109 ? -12.336 -23.656 -7.141 1 93.69 109 ASP B C 1
ATOM 1967 O O . ASP B 1 109 ? -13.289 -22.875 -7.031 1 93.69 109 ASP B O 1
ATOM 1971 N N . SER B 1 110 ? -12.062 -24.562 -6.223 1 94.44 110 SER B N 1
ATOM 1972 C CA . SER B 1 110 ? -12.633 -24.5 -4.883 1 94.44 110 SER B CA 1
ATOM 1973 C C . SER B 1 110 ? -11.57 -24.172 -3.84 1 94.44 110 SER B C 1
ATOM 1975 O O . SER B 1 110 ? -10.375 -24.234 -4.125 1 94.44 110 SER B O 1
ATOM 1977 N N . LEU B 1 111 ? -12.039 -23.766 -2.664 1 95.94 111 LEU B N 1
ATOM 1978 C CA . LEU B 1 111 ? -11.117 -23.406 -1.595 1 95.94 111 LEU B CA 1
ATOM 1979 C C . LEU B 1 111 ? -10.156 -24.562 -1.296 1 95.94 111 LEU B C 1
ATOM 1981 O O . LEU B 1 111 ? -10.57 -25.719 -1.271 1 95.94 111 LEU B O 1
ATOM 1985 N N . ILE B 1 112 ? -8.914 -24.156 -1.128 1 96.69 112 ILE B N 1
ATOM 1986 C CA . ILE B 1 112 ? -7.898 -25.156 -0.803 1 96.69 112 ILE B CA 1
ATOM 1987 C C . ILE B 1 112 ? -7.738 -25.25 0.712 1 96.69 112 ILE B C 1
ATOM 1989 O O . ILE B 1 112 ? -7.18 -24.359 1.345 1 96.69 112 ILE B O 1
ATOM 1993 N N . THR B 1 113 ? -8.172 -26.344 1.291 1 94.12 113 THR B N 1
ATOM 1994 C CA . THR B 1 113 ? -8.156 -26.516 2.74 1 94.12 113 THR B CA 1
ATOM 1995 C C . THR B 1 113 ? -7.25 -27.688 3.137 1 94.12 113 THR B C 1
ATOM 1997 O O . THR B 1 113 ? -7.148 -28.016 4.316 1 94.12 113 THR B O 1
ATOM 2000 N N . SER B 1 114 ? -6.586 -28.297 2.234 1 94.44 114 SER B N 1
ATOM 2001 C CA . SER B 1 114 ? -5.699 -29.422 2.482 1 94.44 114 SER B CA 1
ATOM 2002 C C . SER B 1 114 ? -4.516 -29.016 3.357 1 94.44 114 SER B C 1
ATOM 2004 O O . SER B 1 114 ? -3.691 -28.203 2.953 1 94.44 114 SER B O 1
ATOM 2006 N N . PRO B 1 115 ? -4.406 -29.625 4.57 1 95.31 115 PRO B N 1
ATOM 2007 C CA . PRO B 1 115 ? -3.273 -29.297 5.434 1 95.31 115 PRO B CA 1
ATOM 2008 C C . PRO B 1 115 ? -1.93 -29.688 4.824 1 95.31 115 PRO B C 1
ATOM 2010 O O . PRO B 1 115 ? -0.925 -29.016 5.039 1 95.31 115 PRO B O 1
ATOM 2013 N N . ASP B 1 116 ? -1.966 -30.797 4.109 1 95.88 116 ASP B N 1
ATOM 2014 C CA . ASP B 1 116 ? -0.74 -31.234 3.453 1 95.88 116 ASP B CA 1
ATOM 2015 C C . ASP B 1 116 ? -0.258 -30.219 2.428 1 95.88 116 ASP B C 1
ATOM 2017 O O . ASP B 1 116 ? 0.937 -29.922 2.352 1 95.88 116 ASP B O 1
ATOM 2021 N N . PHE B 1 117 ? -1.199 -29.7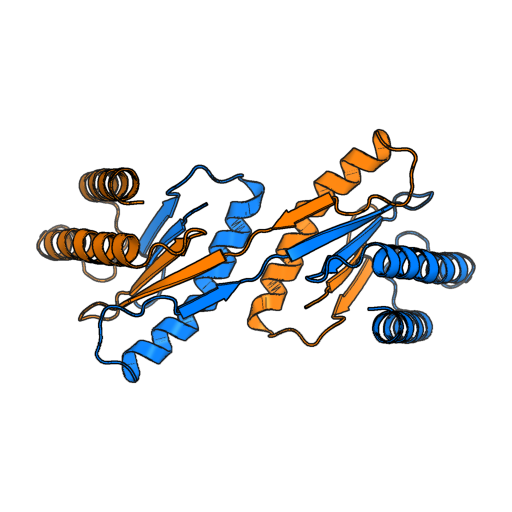03 1.679 1 97.44 117 PHE B N 1
ATOM 2022 C CA . PHE B 1 117 ? -0.863 -28.688 0.692 1 97.44 117 PHE B CA 1
ATOM 2023 C C . PHE B 1 117 ? -0.255 -27.453 1.365 1 97.44 117 PHE B C 1
ATOM 2025 O O . PHE B 1 117 ? 0.79 -26.953 0.938 1 97.44 117 PHE B O 1
ATOM 2032 N N . ASP B 1 118 ? -0.849 -27.016 2.389 1 96.75 118 ASP B N 1
ATOM 2033 C CA . ASP B 1 118 ? -0.384 -25.844 3.127 1 96.75 118 ASP B CA 1
ATOM 2034 C C . ASP B 1 118 ? 1.028 -26.062 3.666 1 96.75 118 ASP B C 1
ATOM 2036 O O . ASP B 1 118 ? 1.891 -25.188 3.525 1 96.75 118 ASP B O 1
ATOM 2040 N N . LEU B 1 119 ? 1.201 -27.203 4.27 1 97.06 119 LEU B N 1
ATOM 2041 C CA . LEU B 1 119 ? 2.5 -27.531 4.844 1 97.06 119 LEU B CA 1
ATOM 2042 C C . LEU B 1 119 ? 3.59 -27.5 3.775 1 97.06 119 LEU B C 1
ATOM 2044 O O . LEU B 1 119 ? 4.668 -26.953 3.996 1 97.06 119 LEU B O 1
ATOM 2048 N N . ARG B 1 120 ? 3.346 -28.047 2.629 1 97.5 120 ARG B N 1
ATOM 2049 C CA . ARG B 1 120 ? 4.332 -28.141 1.557 1 97.5 120 ARG B CA 1
ATOM 2050 C C . ARG B 1 120 ? 4.609 -26.766 0.945 1 97.5 120 ARG B C 1
ATOM 2052 O O . ARG B 1 120 ? 5.758 -26.453 0.626 1 97.5 120 ARG B O 1
ATOM 2059 N N . VAL B 1 121 ? 3.551 -25.984 0.774 1 97.38 121 VAL B N 1
ATOM 2060 C CA . VAL B 1 121 ? 3.742 -24.641 0.223 1 97.38 121 VAL B CA 1
ATOM 2061 C C . VAL B 1 121 ? 4.578 -23.797 1.186 1 97.38 121 VAL B C 1
ATOM 2063 O O . VAL B 1 121 ? 5.469 -23.062 0.761 1 97.38 121 VAL B O 1
ATOM 2066 N N . ARG B 1 122 ? 4.352 -23.922 2.445 1 96.12 122 ARG B N 1
ATOM 2067 C CA . ARG B 1 122 ? 5.113 -23.203 3.459 1 96.12 122 ARG B CA 1
ATOM 2068 C C . ARG B 1 122 ? 6.582 -23.609 3.43 1 96.12 122 ARG B C 1
ATOM 2070 O O . ARG B 1 122 ? 7.473 -22.766 3.543 1 96.12 122 ARG B O 1
ATOM 2077 N N . ALA B 1 123 ? 6.797 -24.875 3.314 1 96.62 123 ALA B N 1
ATOM 2078 C CA . ALA B 1 123 ? 8.164 -25.391 3.246 1 96.62 123 ALA B CA 1
ATOM 2079 C C . ALA B 1 123 ? 8.883 -24.859 2.012 1 96.62 123 ALA B C 1
ATOM 2081 O O . ALA B 1 123 ? 10.062 -24.5 2.084 1 96.62 123 ALA B O 1
ATOM 2082 N N . LEU B 1 124 ? 8.172 -24.828 0.885 1 97.06 124 LEU B N 1
ATOM 2083 C CA . LEU B 1 124 ? 8.742 -24.297 -0.347 1 97.06 124 LEU B CA 1
ATOM 2084 C C . LEU B 1 124 ? 9.086 -22.812 -0.191 1 97.06 124 LEU B C 1
ATOM 2086 O O . LEU B 1 124 ? 10.164 -22.375 -0.615 1 97.06 124 LEU B O 1
ATOM 2090 N N . ALA B 1 125 ? 8.18 -22.047 0.422 1 95.31 125 ALA B N 1
ATOM 2091 C CA . ALA B 1 125 ? 8.406 -20.625 0.628 1 95.31 125 ALA B CA 1
ATOM 2092 C C . ALA B 1 125 ? 9.648 -20.375 1.478 1 95.31 125 ALA B C 1
ATOM 2094 O O . ALA B 1 125 ? 10.469 -19.516 1.15 1 95.31 125 ALA B O 1
ATOM 2095 N N . LYS B 1 126 ? 9.805 -21.125 2.514 1 93.31 126 LYS B N 1
ATOM 2096 C CA . LYS B 1 126 ? 10.938 -21 3.424 1 93.31 126 LYS B CA 1
ATOM 2097 C C . LYS B 1 126 ? 12.242 -21.344 2.729 1 93.31 126 LYS B C 1
ATOM 2099 O O . LYS B 1 126 ? 13.266 -20.688 2.941 1 93.31 126 LYS B O 1
ATOM 2104 N N . ARG B 1 127 ? 12.148 -22.312 1.878 1 95.19 127 ARG B N 1
ATOM 2105 C CA . ARG B 1 127 ? 13.344 -22.812 1.214 1 95.19 127 ARG B CA 1
ATOM 2106 C C . ARG B 1 127 ? 13.789 -21.891 0.09 1 95.19 127 ARG B C 1
ATOM 2108 O O . ARG B 1 127 ? 14.984 -21.672 -0.105 1 95.19 127 ARG B O 1
ATOM 2115 N N . ILE B 1 128 ? 12.906 -21.344 -0.642 1 94.44 128 ILE B N 1
ATOM 2116 C CA . ILE B 1 128 ? 13.203 -20.672 -1.905 1 94.44 128 ILE B CA 1
ATOM 2117 C C . ILE B 1 128 ? 13.227 -19.156 -1.699 1 94.44 128 ILE B C 1
ATOM 2119 O O . ILE B 1 128 ? 14.07 -18.469 -2.264 1 94.44 128 ILE B O 1
ATOM 2123 N N . LEU B 1 129 ? 12.25 -18.734 -0.836 1 90.44 129 LEU B N 1
ATOM 2124 C CA . LEU B 1 129 ? 12.055 -17.297 -0.752 1 90.44 129 LEU B CA 1
ATOM 2125 C C . LEU B 1 129 ? 12.75 -16.719 0.481 1 90.44 129 LEU B C 1
ATOM 2127 O O . LEU B 1 129 ? 13.32 -15.633 0.428 1 90.44 129 LEU B O 1
#

Sequence (258 aa):
MSLFMIVGSKEPLYSLDVKPRKEETAHVDEFVLHSSLDVVHESMWTNNNMWMKVVDKFNDQFVSGFVTATTIKFLLLHESRNEDAIKLFFQEVYDLYVKLLLNPFYAHDSLITSPDFDLRVRALAKRILMSLFMIVGSKEPLYSLDVKPRKEETAHVDEFVLHSSLDVVHESMWTNNNMWMKVVDKFNDQFVSGFVTATTIKFLLLHESRNEDAIKLFFQEVYDLYVKLLLNPFYAHDSLITSPDFDLRVRALAKRIL

Foldseek 3Di:
DDKDWDADPPGTDDIDDPDDDDPVCVVVVVVVVVVQVVQVVVVVVVPVDPDPDDSDDDADWDKDKDDDPDRDIDIDIDRDPPVVLVVVLVVVLVVLVVVVPVDPVDDPPDDDDDPVSVVVSVVSVVVRD/DDKDWDADPPGTDDIDDPDDDDPVCVVVNVVVVVVQVVQVVVVVVVPVDPDDDDSDDDADKDKDKDDDPDRDIDIDIDRDPPVVLVVVLVVVLVVLVVVVPVDPVDDPPDDDPDPVSVVVSVVSVVVRD

pLDDT: mean 89.92, std 8.26, range [59.78, 97.88]

Solvent-accessible surface area (backbone atoms only — not comparable to full-atom values): 14410 Å² total; per-residue (Å²): 94,28,42,37,36,34,31,32,84,85,49,76,28,41,78,42,77,70,33,89,58,60,76,77,47,48,64,50,52,52,48,53,53,59,60,42,44,58,57,52,58,57,39,62,78,74,40,94,60,40,71,51,53,73,72,42,78,41,68,49,37,35,31,31,36,35,46,50,100,63,70,38,34,38,38,35,35,28,57,73,83,56,60,67,44,52,50,50,46,53,50,54,50,47,53,51,49,54,56,47,63,70,33,88,88,47,60,85,85,44,73,63,76,56,63,68,58,52,53,52,52,51,52,48,43,70,71,54,106,94,29,43,37,35,34,31,33,83,85,48,76,28,41,79,45,76,70,33,90,57,59,77,76,48,48,62,50,51,51,48,54,54,57,60,42,45,60,57,53,59,56,40,61,78,75,39,92,59,42,72,52,53,74,72,42,77,41,67,48,36,34,32,32,37,34,46,50,99,63,71,39,33,38,38,36,35,29,57,73,84,56,59,68,44,52,51,51,47,53,53,54,49,47,53,51,49,52,56,46,64,71,34,91,90,46,60,86,85,44,72,64,76,56,64,68,57,52,54,51,51,51,52,48,42,70,71,54,104

Radius of gyration: 22.2 Å; Cα contacts (8 Å, |Δi|>4): 407; chains: 2; bounding box: 34×69×48 Å

InterPro domains:
  IPR006722 Trafficking protein particle complex subunit 2 [PF04628] (7-127)
  IPR006722 Trafficking protein particle complex subunit 2 [PTHR12403] (3-127)
  IPR011012 Longin-like domain superfamily [SSF64356] (4-128)

Secondary structure (DSSP, 8-state):
--EEEEE-SSSEEEEEE-S---HHHHHHHHHHHHHHHHHHHHHHHH---SEEEEEEEE--EEEEEEE-SSS-EEEEEES---HHHHHHHHHHHHHHHHHHHT-TT--TTS----HHHHHHHHHHHHHH-/--EEEEE-SSSEEEEEE-S---HHHHHHHHHHHHHHHHHHHHHHHH---SEEEEEEEE--EEEEEEE-SSS-EEEEEES---HHHHHHHHHHHHHHHHHHHT-TT--TTS----HHHHHHHHHHHHHH-